Protein AF-G3GZT9-F1 (afdb_monomer)

Secondary structure (DSSP, 8-state):
-----THHHHHHHHHS---EEEEEEEEE-SS-EEEEEEEEESS-BTTB---EEEEEEEPSSS-GGGGTT-GGGHHHHHHHHHHHHHHHS-GGGGGG-EEEEEE-HHHHHHHHH-HHHHHHHHHHHHHHHTTSSSEEEEEEE--HHHHHHHHHHHHHHHTTSS-THHHHHTTT----PPPPPPPEEEE-SSEEEEEE--SSS--SSGGGEEEEEETTEEEEEEEEEEET-SHHHHHHHHHHHHHHH-SS----TTS-SPPPPPPP-----

pLDDT: mean 84.23, std 19.85, range [29.5, 98.88]

InterPro domains:
  IPR000407 Nucleoside phosphatase GDA1/CD39 [PF01150] (20-248)
  IPR000407 Nucleoside phosphatase GDA1/CD39 [PS01238] (142-157)
  IPR000407 Nucleoside phosphatase GDA1/CD39 [PTHR11782] (15-248)

Structure (mmCIF, N/CA/C/O backbone):
data_AF-G3GZT9-F1
#
_entry.id   AF-G3GZT9-F1
#
loop_
_atom_site.group_PDB
_atom_site.id
_atom_site.type_symbol
_atom_site.label_atom_id
_atom_site.label_alt_id
_atom_site.label_comp_id
_atom_site.label_asym_id
_atom_site.label_entity_id
_atom_site.label_seq_id
_atom_site.pdbx_PDB_ins_code
_atom_site.Cartn_x
_atom_site.Cartn_y
_atom_site.Cartn_z
_atom_site.occupancy
_atom_site.B_iso_or_equiv
_atom_site.auth_seq_id
_atom_site.auth_comp_id
_atom_site.auth_asym_id
_atom_site.auth_atom_id
_atom_site.pdbx_PDB_model_num
ATOM 1 N N . MET A 1 1 ? 29.822 -6.300 -52.253 1.00 33.28 1 MET A N 1
ATOM 2 C CA . MET A 1 1 ? 28.876 -5.239 -51.846 1.00 33.28 1 MET A CA 1
ATOM 3 C C . MET A 1 1 ? 27.570 -5.922 -51.478 1.00 33.28 1 MET A C 1
ATOM 5 O O . MET A 1 1 ? 26.743 -6.157 -52.348 1.00 33.28 1 MET A O 1
ATOM 9 N N . ASN A 1 2 ? 27.456 -6.362 -50.223 1.00 32.66 2 ASN A N 1
ATOM 10 C CA . ASN A 1 2 ? 26.274 -7.062 -49.728 1.00 32.66 2 ASN A CA 1
ATOM 11 C C . ASN A 1 2 ? 25.240 -6.028 -49.297 1.00 32.66 2 ASN A C 1
ATOM 13 O O . ASN A 1 2 ? 25.385 -5.393 -48.258 1.00 32.66 2 ASN A O 1
ATOM 17 N N . TRP A 1 3 ? 24.204 -5.884 -50.114 1.00 34.34 3 TRP A N 1
ATOM 18 C CA . TRP A 1 3 ? 22.926 -5.336 -49.693 1.00 34.34 3 TRP A CA 1
ATOM 19 C C . TRP A 1 3 ? 22.227 -6.387 -48.825 1.00 34.34 3 TRP A C 1
ATOM 21 O O . TRP A 1 3 ? 21.535 -7.262 -49.337 1.00 34.34 3 TRP A O 1
ATOM 31 N N . LEU A 1 4 ? 22.447 -6.332 -47.512 1.00 37.47 4 LEU A N 1
ATOM 32 C CA . LEU A 1 4 ? 21.568 -6.965 -46.530 1.00 37.47 4 LEU A CA 1
ATOM 33 C C . LEU A 1 4 ? 21.021 -5.852 -45.643 1.00 37.47 4 LEU A C 1
ATOM 35 O O . LEU A 1 4 ? 21.723 -5.261 -44.831 1.00 37.47 4 LEU A O 1
ATOM 39 N N . SER A 1 5 ? 19.768 -5.530 -45.928 1.00 41.72 5 SER A N 1
ATOM 40 C CA . SER A 1 5 ? 18.963 -4.453 -45.379 1.00 41.72 5 SER A CA 1
ATOM 41 C C . SER A 1 5 ? 18.776 -4.555 -43.864 1.00 41.72 5 SER A C 1
ATOM 43 O O . SER A 1 5 ? 18.392 -5.609 -43.351 1.00 41.72 5 SER A O 1
ATOM 45 N N . GLU A 1 6 ? 18.896 -3.409 -43.192 1.00 45.31 6 GLU A N 1
ATOM 46 C CA . GLU A 1 6 ? 18.496 -3.125 -41.801 1.00 45.31 6 GLU A CA 1
ATOM 47 C C . GLU A 1 6 ? 17.066 -3.599 -41.455 1.00 45.31 6 GLU A C 1
ATOM 49 O O . GLU A 1 6 ? 16.722 -3.794 -40.291 1.00 45.31 6 GLU A O 1
ATOM 54 N N . SER A 1 7 ? 16.245 -3.878 -42.469 1.00 44.22 7 SER A N 1
ATOM 55 C CA . SER A 1 7 ? 14.893 -4.426 -42.361 1.00 44.22 7 SER A CA 1
ATOM 56 C C . SER A 1 7 ? 14.811 -5.756 -41.604 1.00 44.22 7 SER A C 1
ATOM 58 O O . SER A 1 7 ? 13.805 -5.992 -40.941 1.00 44.22 7 SER A O 1
ATOM 60 N N . TRP A 1 8 ? 15.833 -6.621 -41.646 1.00 37.31 8 TRP A N 1
ATOM 61 C CA . TRP A 1 8 ? 15.791 -7.907 -40.927 1.00 37.31 8 TRP A CA 1
ATOM 62 C C . TRP A 1 8 ? 15.968 -7.754 -39.418 1.00 37.31 8 TRP A C 1
ATOM 64 O O . TRP A 1 8 ? 15.325 -8.479 -38.668 1.00 37.31 8 TRP A O 1
ATOM 74 N N . LEU A 1 9 ? 16.781 -6.794 -38.966 1.00 40.53 9 LEU A N 1
ATOM 75 C CA . LEU A 1 9 ? 16.942 -6.512 -37.539 1.00 40.53 9 LEU A CA 1
ATOM 76 C C . LEU A 1 9 ? 15.649 -5.931 -36.972 1.00 40.53 9 LEU A C 1
ATOM 78 O O . LEU A 1 9 ? 15.132 -6.454 -35.993 1.00 40.53 9 LEU A O 1
ATOM 82 N N . VAL A 1 10 ? 15.066 -4.933 -37.643 1.00 46.62 10 VAL A N 1
ATOM 83 C CA . VAL A 1 10 ? 13.766 -4.362 -37.254 1.00 46.62 10 VAL A CA 1
ATOM 84 C C . VAL A 1 10 ? 12.679 -5.442 -37.247 1.00 46.62 10 VAL A C 1
ATOM 86 O O . VAL A 1 10 ? 11.931 -5.552 -36.284 1.00 46.62 10 VAL A O 1
ATOM 89 N N . SER A 1 11 ? 12.638 -6.312 -38.260 1.00 40.00 11 SER A N 1
ATOM 90 C CA . SER A 1 11 ? 11.690 -7.434 -38.298 1.00 40.00 11 SER A CA 1
ATOM 91 C C . SER A 1 11 ? 11.918 -8.434 -37.165 1.00 40.00 11 SER A C 1
ATOM 93 O O . SER A 1 11 ? 10.943 -8.916 -36.609 1.00 40.00 11 SER A O 1
ATOM 95 N N . TYR A 1 12 ? 13.166 -8.721 -36.780 1.00 39.91 12 TYR A N 1
ATOM 96 C CA . TYR A 1 12 ? 13.484 -9.605 -35.655 1.00 39.91 12 TYR A CA 1
ATOM 97 C C . TYR A 1 12 ? 13.014 -9.007 -34.319 1.00 39.91 12 TYR A C 1
ATOM 99 O O . TYR A 1 12 ? 12.359 -9.705 -33.552 1.00 39.91 12 TYR A O 1
ATOM 107 N N . TRP A 1 13 ? 13.226 -7.704 -34.097 1.00 39.56 13 TRP A N 1
ATOM 108 C CA . TRP A 1 13 ? 12.708 -6.971 -32.932 1.00 39.56 13 TRP A CA 1
ATOM 109 C C . TRP A 1 13 ? 11.169 -6.900 -32.895 1.00 39.56 13 TRP A C 1
ATOM 111 O O . TRP A 1 13 ? 10.581 -6.982 -31.821 1.00 39.56 13 TRP A O 1
ATOM 121 N N . TYR A 1 14 ? 10.498 -6.809 -34.051 1.00 39.00 14 TYR A N 1
ATOM 122 C CA . TYR A 1 14 ? 9.029 -6.850 -34.138 1.00 39.00 1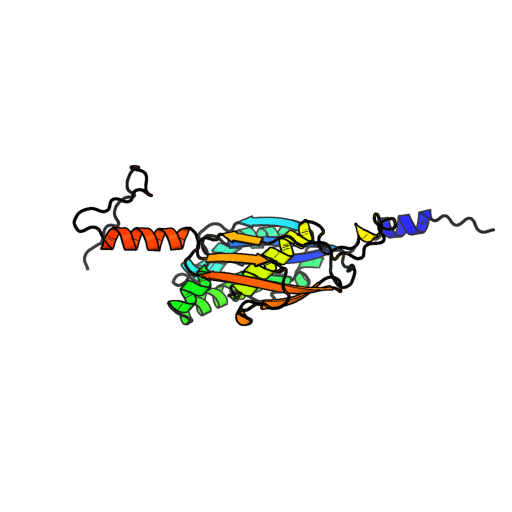4 TYR A CA 1
ATOM 123 C C . TYR A 1 14 ? 8.443 -8.273 -34.019 1.00 39.00 14 TYR A C 1
ATOM 125 O O . TYR A 1 14 ? 7.291 -8.416 -33.610 1.00 39.00 14 TYR A O 1
ATOM 133 N N . TRP A 1 15 ? 9.200 -9.327 -34.361 1.00 34.03 15 TRP A N 1
ATOM 134 C CA . TRP A 1 15 ? 8.743 -10.727 -34.288 1.00 34.03 15 TRP A CA 1
ATOM 135 C C . TRP A 1 15 ? 9.032 -11.398 -32.941 1.00 34.03 15 TRP A C 1
ATOM 137 O O . TRP A 1 15 ? 8.287 -12.287 -32.527 1.00 34.03 15 TRP A O 1
ATOM 147 N N . THR A 1 16 ? 10.060 -10.963 -32.211 1.00 43.84 16 THR A N 1
ATOM 148 C CA . THR A 1 16 ? 10.232 -11.312 -30.798 1.00 43.84 16 THR A CA 1
ATOM 149 C C . THR A 1 16 ? 9.456 -10.307 -29.957 1.00 43.84 16 THR A C 1
ATOM 151 O O . THR A 1 16 ? 10.042 -9.394 -29.384 1.00 43.84 16 THR A O 1
ATOM 154 N N . GLY A 1 17 ? 8.125 -10.432 -29.908 1.00 48.69 17 GLY A N 1
ATOM 155 C CA . GLY A 1 17 ? 7.312 -9.620 -28.999 1.00 48.69 17 GLY A CA 1
ATOM 156 C C . GLY A 1 17 ? 7.952 -9.641 -27.610 1.00 48.69 17 GLY A C 1
ATOM 157 O O . GLY A 1 17 ? 8.127 -10.723 -27.047 1.00 48.69 17 GLY A O 1
ATOM 158 N N . SER A 1 18 ? 8.391 -8.477 -27.114 1.00 60.12 18 SER A N 1
ATOM 159 C CA . SER A 1 18 ? 9.207 -8.385 -25.900 1.00 60.12 18 SER A CA 1
ATOM 160 C C . SER A 1 18 ? 8.561 -9.214 -24.793 1.00 60.12 18 SER A C 1
ATOM 162 O O . SER A 1 18 ? 7.386 -8.994 -24.463 1.00 60.12 18 SER A O 1
ATOM 164 N N . VAL A 1 19 ? 9.298 -10.179 -24.237 1.00 78.25 19 VAL A N 1
ATOM 165 C CA . VAL A 1 19 ? 8.792 -11.031 -23.159 1.00 78.25 19 VAL A CA 1
ATOM 166 C C . VAL A 1 19 ? 8.392 -10.113 -22.009 1.00 78.25 19 VAL A C 1
ATOM 168 O O . VAL A 1 19 ? 9.239 -9.493 -21.374 1.00 78.25 19 VAL A O 1
ATOM 171 N N . SER A 1 20 ? 7.088 -9.971 -21.786 1.00 87.06 20 SER A N 1
ATOM 172 C CA . SER A 1 20 ? 6.577 -9.103 -20.730 1.00 87.06 20 SER A CA 1
ATOM 173 C C . SER A 1 20 ? 6.650 -9.819 -19.389 1.00 87.06 20 SER A C 1
ATOM 175 O O . SER A 1 20 ? 6.419 -11.031 -19.308 1.00 87.06 20 SER A O 1
ATOM 177 N N . GLN A 1 21 ? 6.954 -9.048 -18.358 1.00 92.69 21 GLN A N 1
ATOM 178 C CA . GLN A 1 21 ? 6.864 -9.428 -16.960 1.00 92.69 21 GLN A CA 1
ATOM 179 C C . GLN A 1 21 ? 5.675 -8.724 -16.316 1.00 92.69 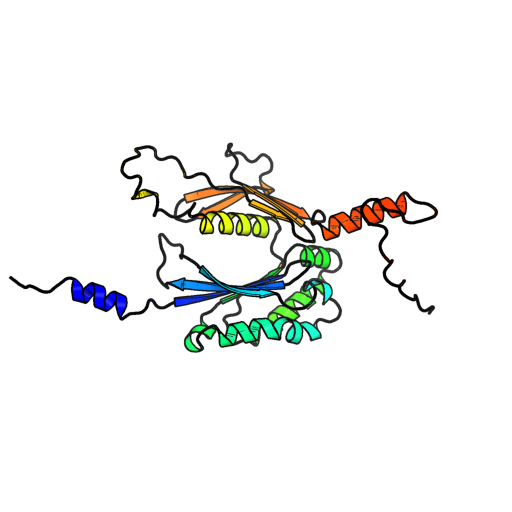21 GLN A C 1
ATOM 181 O O . GLN A 1 21 ? 5.197 -7.704 -16.820 1.00 92.69 21 GLN A O 1
ATOM 186 N N . TYR A 1 22 ? 5.185 -9.306 -15.227 1.00 96.00 22 TYR A N 1
ATOM 187 C CA . TYR A 1 22 ? 4.016 -8.829 -14.503 1.00 96.00 22 TYR A CA 1
ATOM 188 C C . TYR A 1 22 ? 4.313 -8.799 -13.014 1.00 96.00 22 TYR A C 1
ATOM 190 O O . TYR A 1 22 ? 5.154 -9.553 -12.541 1.00 96.00 22 TYR A O 1
ATOM 198 N N . GLY A 1 23 ? 3.585 -7.977 -12.269 1.00 97.31 23 GLY A N 1
ATOM 199 C CA . GLY A 1 23 ? 3.634 -7.953 -10.812 1.00 97.31 23 GLY A CA 1
ATOM 200 C C . GLY A 1 23 ? 2.295 -7.516 -10.245 1.00 97.31 23 GLY A C 1
ATOM 201 O O . GLY A 1 23 ? 1.572 -6.754 -10.884 1.00 97.31 23 GLY A O 1
ATOM 202 N N . ILE A 1 24 ? 1.958 -8.012 -9.061 1.00 98.56 24 ILE A N 1
ATOM 203 C CA . ILE A 1 24 ? 0.712 -7.689 -8.369 1.00 98.56 24 ILE A CA 1
ATOM 204 C C . ILE A 1 24 ? 1.051 -7.052 -7.025 1.00 98.56 24 ILE A C 1
ATOM 206 O O . ILE A 1 24 ? 1.816 -7.608 -6.235 1.00 98.56 24 ILE A O 1
ATOM 210 N N . VAL A 1 25 ? 0.446 -5.904 -6.742 1.00 98.44 25 VAL A N 1
ATOM 211 C CA . VAL A 1 25 ? 0.548 -5.245 -5.438 1.00 98.44 25 VAL A CA 1
ATOM 212 C C . VAL A 1 25 ? -0.851 -5.024 -4.898 1.00 98.44 25 VAL A C 1
ATOM 214 O O . VAL A 1 25 ? -1.692 -4.432 -5.566 1.00 98.44 25 VAL A O 1
ATOM 217 N N . LEU A 1 26 ? -1.102 -5.505 -3.686 1.00 98.69 26 LEU A N 1
ATOM 218 C CA . LEU A 1 26 ? -2.291 -5.163 -2.926 1.00 98.69 26 LEU A CA 1
ATOM 219 C C . LEU A 1 26 ? -1.933 -4.064 -1.925 1.00 98.69 26 LEU A C 1
ATOM 221 O O . LEU A 1 26 ? -1.162 -4.300 -0.992 1.00 98.69 26 LEU A O 1
ATOM 225 N N . ASP A 1 27 ? -2.506 -2.882 -2.114 1.00 98.19 27 ASP A N 1
ATOM 226 C CA . ASP A 1 27 ? -2.486 -1.799 -1.138 1.00 98.19 27 ASP A CA 1
ATOM 227 C C . ASP A 1 27 ? -3.657 -1.987 -0.173 1.00 98.19 27 ASP A C 1
ATOM 229 O O . ASP A 1 27 ? -4.820 -1.774 -0.519 1.00 98.19 27 ASP A O 1
ATOM 233 N N . ALA A 1 28 ? -3.350 -2.451 1.036 1.00 98.50 28 ALA A N 1
ATOM 234 C CA . ALA A 1 28 ? -4.325 -2.686 2.087 1.00 98.50 28 ALA A CA 1
ATOM 235 C C . ALA A 1 28 ? -4.434 -1.460 3.008 1.00 98.50 28 ALA A C 1
ATOM 237 O O . ALA A 1 28 ? -3.932 -1.438 4.142 1.00 98.50 28 ALA A O 1
ATOM 238 N N . GLY A 1 29 ? -5.132 -0.448 2.494 1.00 97.19 29 GLY A N 1
ATOM 239 C CA . GLY A 1 29 ? -5.472 0.788 3.183 1.00 97.19 29 GLY A CA 1
ATOM 240 C C . GLY A 1 29 ? -6.429 0.611 4.368 1.00 97.19 29 GLY A C 1
ATOM 241 O O . GLY A 1 29 ? -7.025 -0.443 4.607 1.00 97.19 29 GLY A O 1
ATOM 242 N N . SER A 1 30 ? -6.620 1.686 5.140 1.00 97.06 30 SER A N 1
ATOM 243 C CA . SER A 1 30 ? -7.555 1.679 6.279 1.00 97.06 30 SER A CA 1
ATOM 244 C C . SER A 1 30 ? -9.017 1.525 5.867 1.00 97.06 30 SER A C 1
ATOM 246 O O . SER A 1 30 ? -9.816 0.969 6.622 1.00 97.06 30 SER A O 1
ATOM 248 N N . SER A 1 31 ? -9.369 2.054 4.696 1.00 95.75 31 SER A N 1
ATOM 249 C CA . SER A 1 31 ? -10.760 2.201 4.261 1.00 95.75 31 SER A CA 1
ATOM 250 C C . SER A 1 31 ? -11.132 1.172 3.190 1.00 95.75 31 SER A C 1
ATOM 252 O O . SER A 1 31 ? -12.259 0.689 3.194 1.00 95.75 31 SER A O 1
ATOM 254 N N . HIS A 1 32 ? -10.188 0.783 2.334 1.00 96.56 32 HIS A N 1
ATOM 255 C CA . HIS A 1 32 ? -10.356 -0.211 1.272 1.00 96.56 32 HIS A CA 1
ATOM 256 C C . HIS A 1 32 ? -9.028 -0.937 1.012 1.00 96.56 32 HIS A C 1
ATOM 258 O O . HIS A 1 32 ? -7.981 -0.478 1.465 1.00 96.56 32 HIS A O 1
ATOM 264 N N . THR A 1 33 ? -9.084 -2.051 0.278 1.00 98.50 33 THR A N 1
ATOM 265 C CA . THR A 1 33 ? -7.900 -2.681 -0.324 1.00 98.50 33 THR A CA 1
ATOM 266 C C . THR A 1 33 ? -7.990 -2.521 -1.837 1.00 98.50 33 THR A C 1
ATOM 268 O O . THR A 1 33 ? -9.020 -2.881 -2.405 1.00 98.50 33 THR A O 1
ATOM 271 N N . ASN A 1 34 ? -6.935 -2.034 -2.486 1.00 98.12 34 ASN A N 1
ATOM 272 C CA . ASN A 1 34 ? -6.833 -1.992 -3.946 1.00 98.12 34 ASN A CA 1
ATOM 273 C C . ASN A 1 34 ? -5.783 -2.990 -4.418 1.00 98.12 34 ASN A C 1
ATOM 275 O O . ASN A 1 34 ? -4.718 -3.112 -3.821 1.00 98.12 34 ASN A O 1
ATOM 279 N N . LEU A 1 35 ? -6.086 -3.711 -5.489 1.00 98.69 35 LEU A N 1
ATOM 280 C CA . LEU A 1 35 ? -5.147 -4.567 -6.194 1.00 98.69 35 LEU A CA 1
ATOM 281 C C . LEU A 1 35 ? -4.718 -3.866 -7.479 1.00 98.69 35 LEU A C 1
ATOM 283 O O . LEU A 1 35 ? -5.565 -3.514 -8.295 1.00 98.69 35 LEU A O 1
ATOM 287 N N . TYR A 1 36 ? -3.413 -3.752 -7.683 1.00 98.25 36 TYR A N 1
ATOM 288 C CA . TYR A 1 36 ? -2.798 -3.226 -8.894 1.00 98.25 36 TYR A CA 1
ATOM 289 C C . TYR A 1 36 ? -2.056 -4.338 -9.622 1.00 98.25 36 TYR A C 1
ATOM 291 O O . TYR A 1 36 ? -1.301 -5.096 -9.008 1.00 98.25 36 TYR A O 1
ATOM 299 N N . ILE A 1 37 ? -2.257 -4.424 -10.935 1.00 97.94 37 ILE A N 1
ATOM 300 C CA . ILE A 1 37 ? -1.469 -5.283 -11.818 1.00 97.94 37 ILE A CA 1
ATOM 301 C C . ILE A 1 37 ? -0.560 -4.385 -12.637 1.00 97.94 37 ILE A C 1
ATOM 303 O O . ILE A 1 37 ? -1.027 -3.498 -13.347 1.00 97.94 37 ILE A O 1
ATOM 307 N N . TYR A 1 38 ? 0.735 -4.650 -12.569 1.00 95.31 38 TYR A N 1
ATOM 308 C CA . TYR A 1 38 ? 1.757 -3.957 -13.332 1.00 95.31 38 TYR A CA 1
ATOM 309 C C . TYR A 1 38 ? 2.329 -4.858 -14.422 1.00 95.31 38 TYR A C 1
ATOM 311 O O . TYR A 1 38 ? 2.356 -6.081 -14.277 1.00 95.31 38 TYR A O 1
ATOM 319 N N . LYS A 1 39 ? 2.804 -4.244 -15.507 1.00 93.19 39 LYS A N 1
ATOM 320 C CA . LYS A 1 39 ? 3.458 -4.904 -16.638 1.00 93.19 39 LYS A CA 1
ATOM 321 C C . LY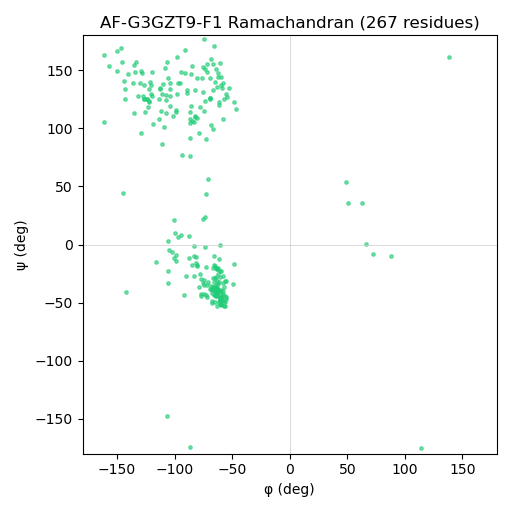S A 1 39 ? 4.694 -4.115 -17.062 1.00 93.19 39 LYS A C 1
ATOM 323 O O . LYS A 1 39 ? 4.638 -2.891 -17.137 1.00 93.19 39 LYS A O 1
ATOM 328 N N . TRP A 1 40 ? 5.783 -4.805 -17.382 1.00 88.62 40 TRP A N 1
ATOM 329 C CA . TRP A 1 40 ? 6.998 -4.194 -17.934 1.00 88.62 40 TRP A CA 1
ATOM 330 C C . TRP A 1 40 ? 7.695 -5.125 -18.938 1.00 88.62 40 TRP A C 1
ATOM 332 O O . TRP A 1 40 ? 7.473 -6.341 -18.901 1.00 88.62 40 TRP A O 1
ATOM 342 N N . PRO A 1 41 ? 8.518 -4.599 -19.862 1.00 85.94 41 PRO A N 1
ATOM 343 C CA . PRO A 1 41 ? 9.434 -5.415 -20.662 1.00 85.94 41 PRO A CA 1
ATOM 344 C C . PRO A 1 41 ? 10.457 -6.129 -19.763 1.00 85.94 41 PRO A C 1
ATOM 346 O O . PRO A 1 41 ? 10.849 -5.590 -18.737 1.00 85.94 41 PRO A O 1
ATOM 349 N N . ALA A 1 42 ? 10.924 -7.330 -20.121 1.00 77.00 42 ALA A N 1
ATOM 350 C CA . ALA A 1 42 ? 11.951 -8.026 -19.329 1.00 77.00 42 ALA A CA 1
ATOM 351 C C . ALA A 1 42 ? 13.307 -7.287 -19.272 1.00 77.00 42 ALA A C 1
ATOM 353 O O . ALA A 1 42 ? 14.107 -7.542 -18.370 1.00 77.00 42 ALA A O 1
ATOM 354 N N . GLU A 1 43 ? 13.567 -6.393 -20.224 1.00 73.06 43 GLU A N 1
ATOM 355 C CA . GLU A 1 43 ? 14.761 -5.550 -20.260 1.00 73.06 43 GLU A CA 1
ATOM 356 C C . GLU A 1 43 ? 14.657 -4.403 -19.243 1.00 73.06 43 GLU A C 1
ATOM 358 O O . GLU A 1 43 ? 13.583 -3.852 -19.002 1.00 73.06 43 GLU A O 1
ATOM 363 N N . LYS A 1 44 ? 15.788 -4.055 -18.622 1.00 67.62 44 LYS A N 1
ATOM 364 C CA . LYS A 1 44 ? 15.896 -2.942 -17.670 1.00 67.62 44 LYS A CA 1
ATOM 365 C C . LYS A 1 44 ? 16.612 -1.766 -18.329 1.00 67.62 44 LYS A C 1
ATOM 367 O O . LYS A 1 44 ? 17.597 -1.974 -19.031 1.00 67.62 44 LYS A O 1
ATOM 372 N N . GLU A 1 45 ? 16.189 -0.548 -18.017 1.00 64.12 45 GLU A N 1
ATOM 373 C CA . GLU A 1 45 ? 16.883 0.689 -18.375 1.00 64.12 45 GLU A CA 1
ATOM 374 C C . GLU A 1 45 ? 17.703 1.186 -17.175 1.00 64.12 45 GLU A C 1
ATOM 376 O O . GLU A 1 45 ? 17.148 1.530 -16.133 1.00 64.12 45 GLU A O 1
ATOM 381 N N . ASN A 1 46 ? 19.037 1.228 -17.284 1.00 63.12 46 ASN A N 1
ATOM 382 C CA . ASN A 1 46 ? 19.927 1.686 -16.199 1.00 63.12 46 ASN A CA 1
ATOM 383 C C . ASN A 1 46 ? 19.603 1.028 -14.837 1.00 63.12 46 ASN A C 1
ATOM 385 O O . ASN A 1 46 ? 19.327 1.701 -13.841 1.00 63.12 46 ASN A O 1
ATOM 389 N N . ASP A 1 47 ? 19.577 -0.308 -14.828 1.00 62.03 47 ASP A N 1
ATOM 390 C CA . ASP A 1 47 ? 19.246 -1.169 -13.682 1.00 62.03 47 ASP A CA 1
ATOM 391 C C . ASP A 1 47 ? 17.795 -1.090 -13.163 1.00 62.03 47 ASP A C 1
ATOM 393 O O . ASP A 1 47 ? 17.431 -1.852 -12.260 1.00 62.03 47 ASP A O 1
ATOM 397 N N . THR A 1 48 ? 16.929 -0.267 -13.771 1.00 65.94 48 THR A N 1
ATOM 398 C CA . THR A 1 48 ? 15.530 -0.071 -13.352 1.00 65.94 48 THR A CA 1
ATOM 399 C C . THR A 1 48 ? 14.555 -0.302 -14.519 1.00 65.94 48 THR A C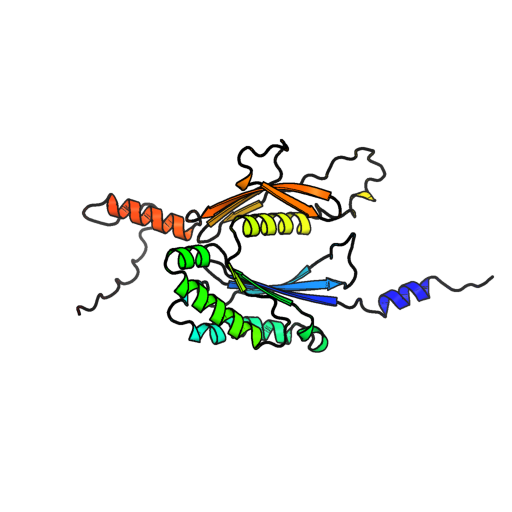 1
ATOM 401 O O . THR A 1 48 ? 14.818 0.071 -15.652 1.00 65.94 48 THR A O 1
ATOM 404 N N . GLY A 1 49 ? 13.435 -0.991 -14.290 1.00 67.56 49 GLY A N 1
ATOM 405 C CA . GLY A 1 49 ? 12.463 -1.290 -15.354 1.00 67.56 49 GLY A CA 1
ATOM 406 C C . GLY A 1 49 ? 11.445 -0.166 -15.566 1.00 67.56 49 GLY A C 1
ATOM 407 O O . GLY A 1 49 ? 11.021 0.461 -14.595 1.00 67.56 49 GLY A O 1
ATOM 408 N N . VAL A 1 50 ? 10.997 0.032 -16.811 1.00 76.31 50 VAL A N 1
ATOM 409 C CA . VAL A 1 50 ? 9.839 0.882 -17.134 1.00 76.31 50 VAL A CA 1
ATOM 410 C C . VAL A 1 50 ? 8.556 0.068 -16.941 1.00 76.31 50 VAL A C 1
ATOM 412 O O . VAL A 1 50 ? 8.229 -0.832 -17.714 1.00 76.31 50 VAL A O 1
ATOM 415 N N . VAL A 1 51 ? 7.849 0.364 -15.857 1.00 84.38 51 VAL A N 1
ATOM 416 C CA . VAL A 1 51 ? 6.605 -0.258 -15.408 1.00 84.38 51 VAL A CA 1
ATOM 417 C C . VAL A 1 51 ? 5.372 0.541 -15.840 1.00 84.38 51 VAL A C 1
ATOM 419 O O . VAL A 1 51 ? 5.340 1.767 -15.732 1.00 84.38 51 VAL A O 1
ATOM 422 N N . TYR A 1 52 ? 4.329 -0.170 -16.268 1.00 86.69 52 TYR A N 1
ATOM 423 C CA . TYR A 1 52 ? 3.008 0.372 -16.589 1.00 86.69 52 TYR A CA 1
ATOM 424 C C . TYR A 1 52 ? 1.939 -0.300 -15.729 1.00 86.69 52 TYR A C 1
ATOM 426 O O . TYR A 1 52 ? 1.980 -1.517 -15.530 1.00 86.69 52 TYR A O 1
ATOM 434 N N . GLN A 1 53 ? 0.960 0.469 -15.249 1.00 91.31 53 GLN A N 1
ATOM 435 C CA . GLN A 1 53 ? -0.243 -0.095 -14.635 1.00 91.31 53 GLN A CA 1
ATOM 436 C C . GLN A 1 53 ? -1.133 -0.677 -15.733 1.00 91.31 53 GLN A C 1
ATOM 438 O O . GLN A 1 53 ? -1.494 0.014 -16.683 1.00 91.31 53 GLN A O 1
ATOM 443 N N . LEU A 1 54 ? -1.454 -1.960 -15.609 1.00 93.38 54 LEU A N 1
ATOM 444 C CA . LEU A 1 54 ? -2.297 -2.691 -16.544 1.00 93.38 54 LEU A CA 1
ATOM 445 C C . LEU A 1 54 ? -3.767 -2.657 -16.122 1.00 93.38 54 LEU A C 1
ATOM 447 O O . LEU A 1 54 ? -4.628 -2.475 -16.971 1.00 93.38 54 LEU A O 1
ATOM 451 N N . GLU A 1 55 ? -4.041 -2.856 -14.832 1.00 96.56 55 GLU A N 1
ATOM 452 C CA . GLU A 1 55 ? -5.401 -2.961 -14.294 1.00 96.56 55 GLU A CA 1
ATOM 453 C C . GLU A 1 55 ? -5.413 -2.615 -12.800 1.00 96.56 55 GLU A C 1
ATOM 455 O O . GLU A 1 55 ? -4.410 -2.810 -12.103 1.00 96.56 55 GLU A O 1
ATOM 460 N N . GLU A 1 56 ? -6.559 -2.142 -12.313 1.00 97.69 56 GLU A N 1
ATOM 461 C CA . GLU A 1 56 ? -6.831 -1.882 -10.899 1.00 97.69 56 GLU A CA 1
ATOM 462 C C . GLU A 1 56 ? -8.154 -2.537 -10.485 1.00 97.69 56 GLU A C 1
ATOM 464 O O . GLU A 1 56 ? -9.144 -2.492 -11.209 1.00 97.69 56 GLU A O 1
ATOM 469 N N . CYS A 1 57 ? -8.187 -3.131 -9.294 1.00 98.50 57 CYS A N 1
ATOM 470 C CA . CYS A 1 57 ? -9.396 -3.699 -8.715 1.00 98.50 57 CYS A CA 1
ATOM 471 C C . CYS A 1 57 ? -9.527 -3.299 -7.250 1.00 98.50 57 CYS A C 1
ATOM 473 O O . CYS A 1 57 ? -8.751 -3.740 -6.401 1.00 98.50 57 CYS A O 1
ATOM 475 N N . GLN A 1 58 ? -10.543 -2.494 -6.941 1.00 98.44 58 GLN A N 1
ATOM 476 C CA . GLN A 1 58 ? -10.910 -2.195 -5.563 1.00 98.44 58 GLN A CA 1
ATOM 477 C C . GLN A 1 58 ? -11.695 -3.371 -4.972 1.00 98.44 58 GLN A C 1
ATOM 479 O O . GLN A 1 58 ? -12.789 -3.714 -5.429 1.00 98.44 58 GLN A O 1
ATOM 484 N N . VAL A 1 59 ? -11.152 -3.975 -3.918 1.00 98.38 59 VAL A N 1
ATOM 485 C CA . VAL A 1 59 ? -11.799 -5.075 -3.204 1.00 98.38 59 VAL A CA 1
ATOM 486 C C . VAL A 1 59 ? -13.058 -4.563 -2.501 1.00 98.38 59 VAL A C 1
ATOM 488 O O . VAL A 1 59 ? -13.042 -3.539 -1.814 1.00 98.38 59 VAL A O 1
ATOM 491 N N . LYS A 1 60 ? -14.169 -5.294 -2.638 1.00 97.94 60 LYS A N 1
ATOM 492 C CA . LYS A 1 60 ? -15.437 -4.941 -1.989 1.00 97.94 60 LYS A CA 1
ATOM 493 C C . LYS A 1 60 ? -15.350 -5.124 -0.477 1.00 97.94 60 LYS A C 1
ATOM 495 O O . LYS A 1 60 ? -15.078 -6.216 0.017 1.00 97.94 60 LYS A O 1
ATOM 500 N N . GLY A 1 61 ? -15.690 -4.067 0.251 1.00 97.38 61 GLY A N 1
ATOM 501 C CA . GLY A 1 61 ? -15.717 -4.058 1.711 1.00 97.38 61 GLY A CA 1
ATOM 502 C C . GLY A 1 61 ? -14.672 -3.118 2.313 1.00 97.38 61 GLY A C 1
ATOM 503 O O . GLY A 1 61 ? -14.020 -2.366 1.589 1.00 97.38 61 GLY A O 1
ATOM 504 N N . PRO A 1 62 ? -14.543 -3.114 3.649 1.00 97.94 62 PRO A N 1
ATOM 505 C CA . PRO A 1 62 ? -13.604 -2.243 4.344 1.00 97.94 62 PRO A CA 1
ATOM 506 C C . PRO A 1 62 ? -12.155 -2.731 4.195 1.00 97.94 62 PRO A C 1
ATOM 508 O O . PRO A 1 62 ? -11.899 -3.808 3.655 1.00 97.94 62 PRO A O 1
ATOM 511 N N . GLY A 1 63 ? -11.202 -1.970 4.739 1.00 98.19 63 GLY A N 1
ATOM 512 C CA . GLY A 1 63 ? -9.814 -2.411 4.884 1.00 98.19 63 GLY A CA 1
ATOM 513 C C . GLY A 1 63 ? -9.667 -3.665 5.760 1.00 98.19 63 GLY A C 1
ATOM 514 O O . GLY A 1 63 ? -10.498 -3.949 6.633 1.00 98.19 63 GLY A O 1
ATOM 515 N N . ILE A 1 64 ? -8.573 -4.405 5.560 1.00 98.69 64 ILE A N 1
ATOM 516 C CA . ILE A 1 64 ? -8.349 -5.720 6.189 1.00 98.69 64 ILE A CA 1
ATOM 517 C C . ILE A 1 64 ? -8.326 -5.691 7.725 1.00 98.69 64 ILE A C 1
ATOM 519 O O . ILE A 1 64 ? -8.644 -6.697 8.357 1.00 98.69 64 ILE A O 1
ATOM 523 N N . SER A 1 65 ? -8.035 -4.547 8.356 1.00 98.31 65 SER A N 1
ATOM 524 C CA . SER A 1 65 ? -8.052 -4.435 9.822 1.00 98.31 65 SER A CA 1
ATOM 525 C C . SER A 1 65 ? -9.441 -4.683 10.423 1.00 98.31 65 SER A C 1
ATOM 527 O O . SER A 1 65 ? -9.555 -5.161 11.551 1.00 98.31 65 SER A O 1
ATOM 529 N N . LYS A 1 66 ? -10.519 -4.462 9.656 1.00 98.31 66 LYS A N 1
ATOM 530 C CA . LYS A 1 66 ? -11.901 -4.761 10.078 1.00 98.31 66 LYS A CA 1
ATOM 531 C C . LYS A 1 66 ? -12.234 -6.257 10.096 1.00 98.31 66 LYS A C 1
ATOM 533 O O . LYS A 1 66 ? -13.330 -6.632 10.510 1.00 98.31 66 LYS A O 1
ATOM 538 N N . TYR A 1 67 ? -11.297 -7.114 9.694 1.00 98.44 67 TYR A N 1
ATOM 539 C CA . TYR A 1 67 ? -11.441 -8.569 9.706 1.00 98.44 67 TYR A CA 1
ATOM 540 C C . TYR A 1 67 ? -10.771 -9.238 10.915 1.00 98.44 67 TYR A C 1
ATOM 542 O O . TYR A 1 67 ? -10.727 -10.465 10.981 1.00 98.44 67 TYR A O 1
ATOM 550 N N . ALA A 1 68 ? -10.311 -8.466 11.908 1.00 97.94 68 ALA A N 1
ATOM 551 C CA . ALA A 1 68 ? -9.646 -8.966 13.118 1.00 97.94 68 ALA A CA 1
ATOM 552 C C . ALA A 1 68 ? -10.390 -10.111 13.839 1.00 97.94 68 ALA A C 1
ATOM 554 O O . ALA A 1 68 ? -9.750 -11.010 14.383 1.00 97.94 68 ALA A O 1
ATOM 555 N N . GLN A 1 69 ? -11.728 -10.103 13.818 1.00 96.94 69 GLN A N 1
ATOM 556 C CA . GLN A 1 69 ? -12.577 -11.123 14.457 1.00 96.94 69 GLN A CA 1
ATOM 557 C C . GLN A 1 69 ? -13.235 -12.100 13.468 1.00 96.94 69 GLN A C 1
ATOM 559 O O . GLN A 1 69 ? -14.026 -12.946 13.869 1.00 96.94 69 GLN A O 1
ATOM 564 N N . LYS A 1 70 ? -12.930 -11.983 12.173 1.00 97.38 70 LYS A N 1
ATOM 565 C CA . LYS A 1 70 ? -13.582 -12.729 11.085 1.00 97.38 70 LYS A CA 1
ATOM 566 C C . LYS A 1 70 ? -12.597 -13.068 9.966 1.00 97.38 70 LYS A C 1
ATOM 568 O O . LYS A 1 70 ? -12.861 -12.901 8.777 1.00 97.38 70 LYS A O 1
ATOM 573 N N . THR A 1 71 ? -11.410 -13.524 10.358 1.00 97.94 71 THR A N 1
ATOM 574 C CA . THR A 1 71 ? -10.296 -13.818 9.441 1.00 97.94 71 THR A CA 1
ATOM 575 C C . THR A 1 71 ? -10.608 -14.940 8.449 1.00 97.94 71 THR A C 1
ATOM 577 O O . THR A 1 71 ? -10.000 -15.003 7.384 1.00 97.94 71 THR A O 1
ATOM 580 N N . ASN A 1 72 ? -11.591 -15.790 8.749 1.00 97.81 72 ASN A N 1
ATOM 581 C CA . ASN A 1 72 ? -12.136 -16.795 7.838 1.00 97.81 72 ASN A CA 1
ATOM 582 C C . ASN A 1 72 ? -12.821 -16.191 6.595 1.00 97.81 72 ASN A C 1
ATOM 584 O O . ASN A 1 72 ? -12.953 -16.884 5.593 1.00 97.81 72 ASN A O 1
ATOM 588 N N . GLU A 1 73 ? -13.231 -14.918 6.625 1.00 98.38 73 GLU A N 1
ATOM 589 C CA . GLU A 1 73 ? -13.835 -14.234 5.471 1.00 98.38 73 GLU A CA 1
ATOM 590 C C . GLU A 1 73 ? -12.795 -13.677 4.480 1.00 98.38 73 GLU A C 1
ATOM 592 O O . GLU A 1 73 ? -13.171 -13.275 3.380 1.00 98.38 73 GLU A O 1
ATOM 597 N N . ILE A 1 74 ? -11.498 -13.662 4.826 1.00 98.62 74 ILE A N 1
ATOM 598 C CA . ILE A 1 74 ? -10.436 -13.066 3.989 1.00 98.62 74 ILE A CA 1
ATOM 599 C C . ILE A 1 74 ? -10.292 -13.771 2.632 1.00 98.62 74 ILE A C 1
ATOM 601 O O . ILE A 1 74 ? -10.005 -13.121 1.627 1.00 98.62 74 ILE A O 1
ATOM 605 N N . ASP A 1 75 ? -10.523 -15.085 2.581 1.00 98.19 75 ASP A N 1
ATOM 606 C CA . ASP A 1 75 ? -10.508 -15.846 1.327 1.00 98.19 75 ASP A CA 1
ATOM 607 C C . ASP A 1 75 ? -11.553 -15.308 0.341 1.00 98.19 75 ASP A C 1
ATOM 609 O O . ASP A 1 75 ? -11.228 -14.981 -0.798 1.00 98.19 75 ASP A O 1
ATOM 613 N N . THR A 1 76 ? -12.797 -15.166 0.804 1.00 98.44 76 THR A N 1
ATOM 614 C CA . THR A 1 76 ? -13.912 -14.639 0.008 1.00 98.44 76 THR A CA 1
ATOM 615 C C . THR A 1 76 ? -13.719 -13.161 -0.311 1.00 98.44 76 THR A C 1
ATOM 617 O O . THR A 1 76 ? -13.999 -12.739 -1.429 1.00 98.44 76 THR A O 1
ATOM 620 N N . TYR A 1 77 ? -13.210 -12.385 0.648 1.00 98.69 77 TYR A N 1
ATOM 621 C CA . TYR A 1 77 ? -12.925 -10.961 0.492 1.00 98.69 77 TYR A CA 1
ATOM 622 C C . TYR A 1 77 ? -11.974 -10.695 -0.683 1.00 98.69 77 TYR A C 1
ATOM 624 O O . TYR A 1 77 ? -12.294 -9.887 -1.544 1.00 98.69 77 TYR A O 1
ATOM 632 N N . LEU A 1 78 ? -10.849 -11.415 -0.778 1.00 98.75 78 LEU A N 1
ATOM 633 C CA . LEU A 1 78 ? -9.858 -11.211 -1.847 1.00 98.75 78 LEU A CA 1
ATOM 634 C C . LEU A 1 78 ? -10.217 -11.901 -3.176 1.00 98.75 78 LEU A C 1
ATOM 636 O O . LEU A 1 78 ? -9.554 -11.662 -4.188 1.00 98.75 78 LEU A O 1
ATOM 640 N N . ALA A 1 79 ? -11.234 -12.768 -3.188 1.00 98.56 79 ALA A N 1
ATOM 641 C CA . ALA A 1 79 ? -11.482 -13.691 -4.291 1.00 98.56 79 ALA A CA 1
ATOM 642 C C . ALA A 1 79 ? -11.727 -13.001 -5.635 1.00 98.56 79 ALA A C 1
ATOM 644 O O . ALA A 1 79 ? -11.129 -13.392 -6.633 1.00 98.56 79 ALA A O 1
ATOM 645 N N . GLU A 1 80 ? -12.582 -11.978 -5.672 1.00 98.62 80 GLU A N 1
ATOM 646 C CA . GLU A 1 80 ? -12.982 -11.319 -6.921 1.00 98.62 80 GLU A CA 1
ATOM 647 C C . GLU A 1 80 ? -11.778 -10.713 -7.659 1.00 98.62 80 GLU A C 1
ATOM 649 O O . GLU A 1 80 ? -11.533 -11.052 -8.819 1.00 98.62 80 GLU A O 1
ATOM 654 N N . CYS A 1 81 ? -10.971 -9.900 -6.969 1.00 98.75 81 CYS A N 1
ATOM 655 C CA . CYS A 1 81 ? -9.807 -9.257 -7.578 1.00 98.75 81 CYS A CA 1
ATOM 656 C C . CYS A 1 81 ? -8.698 -10.259 -7.926 1.00 98.75 81 CYS A C 1
ATOM 658 O O . CYS A 1 81 ? -8.102 -10.163 -8.993 1.00 98.75 81 CYS A O 1
ATOM 660 N N . MET A 1 82 ? -8.447 -11.276 -7.097 1.00 98.69 82 MET A N 1
ATOM 661 C CA . MET A 1 82 ? -7.423 -12.283 -7.415 1.00 98.69 82 MET A CA 1
ATOM 662 C C . MET A 1 82 ? -7.840 -13.215 -8.570 1.00 98.69 82 MET A C 1
ATOM 664 O O . MET A 1 82 ? -7.003 -13.645 -9.373 1.00 98.69 82 MET A O 1
ATOM 668 N N . GLN A 1 83 ? -9.138 -13.506 -8.707 1.00 98.50 83 GLN A N 1
ATOM 669 C CA . GLN A 1 83 ? -9.685 -14.218 -9.867 1.00 98.50 83 GLN A CA 1
ATOM 670 C C . GLN A 1 83 ? -9.611 -13.381 -11.146 1.00 98.50 83 GLN A C 1
ATOM 672 O O . GLN A 1 83 ? -9.377 -13.923 -12.226 1.00 98.50 83 GLN A O 1
ATOM 677 N N . MET A 1 84 ? -9.796 -12.064 -11.048 1.00 98.56 84 MET A N 1
ATOM 678 C CA . MET A 1 84 ? -9.550 -11.153 -12.164 1.00 98.56 84 MET A CA 1
ATOM 679 C C . MET A 1 84 ? -8.077 -11.219 -12.596 1.00 98.56 84 MET A C 1
ATOM 681 O O . MET A 1 84 ? -7.803 -11.444 -13.775 1.00 98.56 84 MET A O 1
ATOM 685 N N . SER A 1 85 ? -7.131 -11.146 -11.652 1.00 98.50 85 SER A N 1
ATOM 686 C CA . SER A 1 85 ? -5.693 -11.222 -11.946 1.00 98.50 85 SER A CA 1
ATOM 687 C C . SER A 1 85 ? -5.293 -12.514 -12.656 1.00 98.50 85 SER A C 1
ATOM 689 O O . SER A 1 85 ? -4.529 -12.485 -13.619 1.00 98.50 85 SER A O 1
ATOM 691 N N . THR A 1 86 ? -5.829 -13.659 -12.224 1.00 98.38 86 THR A N 1
ATOM 692 C CA . THR A 1 86 ? -5.541 -14.965 -12.853 1.00 98.38 86 THR A CA 1
ATOM 693 C C . THR A 1 86 ? -6.085 -15.086 -14.274 1.00 98.38 86 THR A C 1
ATOM 695 O O . THR A 1 86 ? -5.498 -15.810 -15.075 1.00 98.38 86 THR A O 1
ATOM 698 N N . LYS A 1 87 ? -7.174 -14.381 -14.604 1.00 98.12 87 LYS A N 1
ATOM 699 C CA . LYS A 1 87 ? -7.720 -14.320 -15.970 1.00 98.12 87 LYS A CA 1
ATOM 700 C C . LYS A 1 87 ? -6.939 -13.361 -16.866 1.00 98.12 87 LYS A C 1
ATOM 702 O O . LYS A 1 87 ? -6.794 -13.639 -18.052 1.00 98.12 87 LYS A O 1
ATOM 707 N N . LEU A 1 88 ? -6.475 -12.240 -16.312 1.00 97.56 88 LEU A N 1
ATOM 708 C CA . LEU A 1 88 ? -5.796 -11.192 -17.072 1.00 97.56 88 LEU A CA 1
ATOM 709 C C . LEU A 1 88 ? -4.345 -11.560 -17.412 1.00 97.56 88 LEU A C 1
ATOM 711 O O . LEU A 1 88 ? -3.886 -11.319 -18.528 1.00 97.56 88 LEU A O 1
ATOM 715 N N . ILE A 1 89 ? -3.613 -12.138 -16.457 1.00 97.56 89 ILE A N 1
ATOM 716 C CA . ILE A 1 89 ? -2.205 -12.504 -16.642 1.00 97.56 89 ILE A CA 1
ATOM 717 C C . ILE A 1 89 ? -2.126 -13.856 -17.371 1.00 97.56 89 ILE A C 1
ATOM 719 O O . ILE A 1 89 ? -2.817 -14.795 -16.969 1.00 97.56 89 ILE A O 1
ATOM 723 N N . PRO A 1 90 ? -1.284 -14.015 -18.414 1.00 96.88 90 PRO A N 1
ATOM 724 C CA . PRO A 1 90 ? -1.135 -15.291 -19.113 1.00 96.88 90 PRO A CA 1
ATOM 725 C C . PRO A 1 90 ? -0.710 -16.431 -18.175 1.00 96.88 90 PRO A C 1
ATOM 727 O O . PRO A 1 90 ? 0.189 -16.260 -17.356 1.00 96.88 90 PRO A O 1
ATOM 730 N N . ALA A 1 91 ? -1.288 -17.626 -18.337 1.00 97.50 91 ALA A N 1
ATOM 731 C CA . ALA A 1 91 ? -1.012 -18.773 -17.458 1.00 97.50 91 ALA A CA 1
ATOM 732 C C . ALA A 1 91 ? 0.475 -19.174 -17.400 1.00 97.50 91 ALA A C 1
ATOM 734 O O . ALA A 1 91 ? 0.972 -19.584 -16.353 1.00 97.50 91 ALA A O 1
ATOM 735 N N . SER A 1 92 ? 1.211 -19.006 -18.504 1.00 96.38 92 SER A N 1
ATOM 736 C CA . SER A 1 92 ? 2.662 -19.241 -18.560 1.00 96.38 92 SER A CA 1
ATOM 737 C C . SER A 1 92 ? 3.475 -18.276 -17.691 1.00 96.38 92 SER A C 1
ATOM 739 O O . SER A 1 92 ? 4.621 -18.575 -17.374 1.00 96.38 92 SER A O 1
ATOM 741 N N . LYS A 1 93 ? 2.884 -17.141 -17.302 1.00 96.88 93 LYS A N 1
ATOM 742 C CA . LYS A 1 93 ? 3.499 -16.066 -16.519 1.00 96.88 93 LYS A CA 1
ATOM 743 C C . LYS A 1 93 ? 3.129 -16.102 -15.040 1.00 96.88 93 LYS A C 1
ATOM 745 O O . LYS A 1 93 ? 3.757 -15.411 -14.248 1.00 96.88 93 LYS A O 1
ATOM 750 N N . HIS A 1 94 ? 2.144 -16.911 -14.640 1.00 98.00 94 HIS A N 1
ATOM 751 C CA . HIS A 1 94 ? 1.636 -16.918 -13.262 1.00 98.00 94 HIS A CA 1
ATOM 752 C C . HIS A 1 94 ? 2.746 -17.186 -12.238 1.00 98.00 94 HIS A C 1
ATOM 754 O O . HIS A 1 94 ? 2.969 -16.358 -11.364 1.00 98.00 94 HIS A O 1
ATOM 760 N N . ARG A 1 95 ? 3.515 -18.269 -12.405 1.00 97.62 95 ARG A N 1
ATOM 761 C CA . ARG A 1 95 ? 4.539 -18.691 -11.428 1.00 97.62 95 ARG A CA 1
ATOM 762 C C . ARG A 1 95 ? 5.717 -17.729 -11.261 1.00 97.62 95 ARG A C 1
ATOM 764 O O . ARG A 1 95 ? 6.451 -17.879 -10.296 1.00 97.62 95 ARG A O 1
ATOM 771 N N . GLU A 1 96 ? 5.929 -16.811 -12.200 1.00 96.19 96 GLU A N 1
ATOM 772 C CA . GLU A 1 96 ? 6.993 -15.797 -12.131 1.00 96.19 96 GLU A CA 1
ATOM 773 C C . GLU A 1 96 ? 6.466 -14.401 -11.787 1.00 96.19 96 GLU A C 1
ATOM 775 O O . GLU A 1 96 ? 7.252 -13.476 -11.618 1.00 96.19 96 GLU A O 1
ATOM 780 N N . THR A 1 97 ? 5.144 -14.236 -11.694 1.00 97.81 97 THR A N 1
ATOM 781 C CA . THR A 1 97 ? 4.517 -12.966 -11.328 1.00 97.81 97 THR A CA 1
ATOM 782 C C . THR A 1 97 ? 4.528 -12.840 -9.806 1.00 97.81 97 THR A C 1
ATOM 784 O O . THR A 1 97 ? 3.765 -13.563 -9.153 1.00 97.81 97 THR A O 1
ATOM 787 N N . PRO A 1 98 ? 5.331 -11.938 -9.216 1.00 98.31 98 PRO A N 1
ATOM 788 C CA . PRO A 1 98 ? 5.311 -11.727 -7.785 1.00 98.31 98 PRO A CA 1
ATOM 789 C C . PRO A 1 98 ? 4.006 -11.065 -7.341 1.00 98.31 98 PRO A C 1
ATOM 791 O O . PRO A 1 98 ? 3.479 -10.176 -8.014 1.00 98.31 98 PRO A O 1
ATOM 794 N N . VAL A 1 99 ? 3.511 -11.467 -6.173 1.00 98.62 99 VAL A N 1
ATOM 795 C CA . VAL A 1 99 ? 2.389 -10.823 -5.490 1.00 98.62 99 VAL A CA 1
ATOM 796 C C . VAL A 1 99 ? 2.786 -10.400 -4.078 1.00 98.62 99 VAL A C 1
ATOM 798 O O . VAL A 1 99 ? 3.244 -11.210 -3.268 1.00 98.62 99 VAL A O 1
ATOM 801 N N . TYR A 1 100 ? 2.582 -9.116 -3.791 1.00 98.31 100 TYR A N 1
ATOM 802 C CA . TYR A 1 100 ? 2.856 -8.480 -2.505 1.00 98.31 100 TYR A CA 1
ATOM 803 C C . TYR A 1 100 ? 1.573 -7.901 -1.918 1.00 98.31 100 TYR A C 1
ATOM 805 O O . TYR A 1 100 ? 0.725 -7.403 -2.656 1.00 98.31 100 TYR A O 1
ATOM 813 N N . LEU A 1 101 ? 1.463 -7.878 -0.590 1.00 98.62 101 LEU A N 1
ATOM 814 C CA . LEU A 1 101 ? 0.495 -7.027 0.101 1.00 98.62 101 LEU A CA 1
ATOM 815 C C . LEU A 1 101 ? 1.209 -6.093 1.080 1.00 98.62 101 LEU A C 1
ATOM 817 O O . LEU A 1 101 ? 1.913 -6.541 1.988 1.00 98.62 101 LEU A O 1
ATOM 821 N N . GLY A 1 102 ? 0.999 -4.793 0.899 1.00 98.56 102 GLY A N 1
ATOM 822 C CA . GLY A 1 102 ? 1.444 -3.748 1.812 1.00 98.56 102 GLY A CA 1
ATOM 823 C C . GLY A 1 102 ? 0.247 -3.180 2.558 1.00 98.56 102 GLY A C 1
ATOM 824 O O . GLY A 1 102 ? -0.615 -2.558 1.954 1.00 98.56 102 GLY A O 1
ATOM 825 N N . ALA A 1 103 ? 0.177 -3.396 3.868 1.00 98.62 103 ALA A N 1
ATOM 826 C CA . ALA A 1 103 ? -0.850 -2.795 4.707 1.00 98.62 103 ALA A CA 1
ATOM 827 C C . ALA A 1 103 ? -0.353 -1.504 5.362 1.00 98.62 103 ALA A C 1
ATOM 829 O O . ALA A 1 103 ? 0.777 -1.450 5.853 1.00 98.62 103 ALA A O 1
ATOM 830 N N . THR A 1 104 ? -1.207 -0.483 5.414 1.00 98.50 104 THR A N 1
ATOM 831 C CA . THR A 1 104 ? -0.820 0.862 5.865 1.00 98.50 104 THR A CA 1
ATOM 832 C C . THR A 1 104 ? -1.368 1.189 7.261 1.00 98.50 104 THR A C 1
ATOM 834 O O . THR A 1 104 ? -1.474 0.318 8.134 1.00 98.50 104 THR A O 1
ATOM 837 N N . ALA A 1 105 ? -1.690 2.458 7.527 1.00 98.31 105 ALA A N 1
ATOM 838 C CA . ALA A 1 105 ? -2.057 2.959 8.848 1.00 98.31 105 ALA A CA 1
ATOM 839 C C . ALA A 1 105 ? -3.227 2.222 9.514 1.00 98.31 105 ALA A C 1
ATOM 841 O O . ALA A 1 105 ? -3.220 2.071 10.733 1.00 98.31 105 ALA A O 1
ATOM 842 N N . GLY A 1 106 ? -4.189 1.692 8.752 1.00 98.44 106 GLY A N 1
ATOM 843 C CA . GLY A 1 106 ? -5.292 0.909 9.323 1.00 98.44 106 GLY A CA 1
ATOM 844 C C . GLY A 1 106 ? -4.824 -0.334 10.086 1.00 98.44 106 GLY A C 1
ATOM 845 O O . GLY A 1 106 ? -5.363 -0.644 11.147 1.00 98.44 106 GLY A O 1
ATOM 846 N N . MET A 1 107 ? -3.798 -1.022 9.580 1.00 98.75 107 MET A N 1
ATOM 847 C CA . MET A 1 107 ? -3.190 -2.163 10.267 1.00 98.75 107 MET A CA 1
ATOM 848 C C . MET A 1 107 ? -2.161 -1.740 11.318 1.00 98.75 107 MET A C 1
ATOM 850 O O . MET A 1 107 ? -1.991 -2.457 12.301 1.00 98.75 107 MET A O 1
ATOM 854 N N . ARG A 1 108 ? -1.511 -0.573 11.172 1.00 98.75 108 ARG A N 1
ATOM 855 C CA . ARG A 1 108 ? -0.675 -0.002 12.249 1.00 98.75 108 ARG A CA 1
ATOM 856 C C . ARG A 1 108 ? -1.508 0.251 13.505 1.00 98.75 108 ARG A C 1
ATOM 858 O O . ARG A 1 108 ? -1.090 -0.163 14.580 1.00 98.75 108 ARG A O 1
ATOM 865 N N . LEU A 1 109 ? -2.694 0.848 13.349 1.00 98.62 109 LEU A N 1
ATOM 866 C CA . LEU A 1 109 ? -3.646 1.057 14.444 1.00 98.62 109 LEU A CA 1
ATOM 867 C C . LEU A 1 109 ? -4.084 -0.273 15.065 1.00 98.62 109 LEU A C 1
ATOM 869 O O . LEU A 1 109 ? -3.956 -0.440 16.273 1.00 98.62 109 LEU A O 1
ATOM 873 N N . LEU A 1 110 ? -4.488 -1.257 14.250 1.00 98.69 110 LEU A N 1
ATOM 874 C CA . LEU A 1 110 ? -4.855 -2.579 14.772 1.00 98.69 110 LEU A CA 1
ATOM 875 C C . LEU A 1 110 ? -3.707 -3.236 15.547 1.00 98.69 110 LEU A C 1
ATOM 877 O O . LEU A 1 110 ? -3.948 -3.844 16.580 1.00 98.69 110 LEU A O 1
ATOM 881 N N . ARG A 1 111 ? -2.460 -3.121 15.077 1.00 98.69 111 ARG A N 1
ATOM 882 C CA . ARG A 1 111 ? -1.299 -3.682 15.781 1.00 98.69 111 ARG A CA 1
ATOM 883 C C . ARG A 1 111 ? -1.051 -2.992 17.124 1.00 98.69 111 ARG A C 1
ATOM 885 O O . ARG A 1 111 ? -0.666 -3.669 18.070 1.00 98.69 111 ARG A O 1
ATOM 892 N N . MET A 1 112 ? -1.284 -1.680 17.213 1.00 98.56 112 MET A N 1
ATOM 893 C CA . MET A 1 112 ? -1.222 -0.941 18.481 1.00 98.56 112 MET A CA 1
ATOM 894 C C . MET A 1 112 ? -2.333 -1.368 19.450 1.00 98.56 112 MET A C 1
ATOM 896 O O . MET A 1 112 ? -2.091 -1.439 20.650 1.00 98.56 112 MET A O 1
ATOM 900 N N . GLU A 1 113 ? -3.531 -1.671 18.942 1.00 98.06 113 GLU A N 1
ATOM 901 C CA . GLU A 1 113 ? -4.646 -2.192 19.744 1.00 98.06 113 GLU A CA 1
ATOM 902 C C . GLU A 1 113 ? -4.405 -3.644 20.194 1.00 98.06 113 GLU A C 1
ATOM 904 O O . GLU A 1 113 ? -4.658 -4.005 21.342 1.00 98.06 113 GLU A O 1
ATOM 909 N N . SER A 1 114 ? -3.941 -4.499 19.281 1.00 98.56 114 SER A N 1
ATOM 910 C CA . SER A 1 114 ? -3.654 -5.909 19.523 1.00 98.56 114 SER A CA 1
ATOM 911 C C . SER A 1 114 ? -2.738 -6.479 18.438 1.00 98.56 114 SER A C 1
ATOM 913 O O . SER A 1 114 ? -3.170 -6.813 17.331 1.00 98.56 114 SER A O 1
ATOM 915 N N . GLU A 1 115 ? -1.471 -6.689 18.790 1.00 98.50 115 GLU A N 1
ATOM 916 C CA . GLU A 1 115 ? -0.475 -7.320 17.915 1.00 98.50 115 GLU A CA 1
ATOM 917 C C . GLU A 1 115 ? -0.943 -8.696 17.412 1.00 98.50 115 GLU A C 1
ATOM 919 O O . GLU A 1 115 ? -0.961 -8.955 16.211 1.00 98.50 115 GLU A O 1
ATOM 924 N N . GLN A 1 116 ? -1.492 -9.523 18.307 1.00 98.56 116 GLN A N 1
ATOM 925 C CA . GLN A 1 116 ? -2.041 -10.839 17.961 1.00 98.56 116 GLN A CA 1
ATOM 926 C C . GLN A 1 116 ? -3.207 -10.771 16.962 1.00 98.56 116 GLN A C 1
ATOM 928 O O . GLN A 1 116 ? -3.425 -11.706 16.190 1.00 98.56 116 GLN A O 1
ATOM 933 N N . ALA A 1 117 ? -4.025 -9.715 16.995 1.00 98.69 117 ALA A N 1
ATOM 934 C CA . ALA A 1 117 ? -5.098 -9.544 16.020 1.00 98.69 117 ALA A CA 1
ATOM 935 C C . ALA A 1 117 ? -4.537 -9.163 14.645 1.00 98.69 117 ALA A C 1
ATOM 937 O O . ALA A 1 117 ? -4.947 -9.749 13.642 1.00 98.69 117 ALA A O 1
ATOM 938 N N . ALA A 1 118 ? -3.571 -8.241 14.605 1.00 98.81 118 ALA A N 1
ATOM 939 C CA . ALA A 1 118 ? -2.893 -7.855 13.373 1.00 98.81 118 ALA A CA 1
ATOM 940 C C . ALA A 1 118 ? -2.183 -9.051 12.714 1.00 98.81 118 ALA A C 1
ATOM 942 O O . ALA A 1 118 ? -2.373 -9.295 11.520 1.00 98.81 118 ALA A O 1
ATOM 943 N N . ASP A 1 119 ? -1.463 -9.855 13.497 1.00 98.69 119 ASP A N 1
ATOM 944 C CA . ASP A 1 119 ? -0.759 -11.043 13.007 1.00 98.69 119 ASP A CA 1
ATOM 945 C C . ASP A 1 119 ? -1.719 -12.103 12.468 1.00 98.69 119 ASP A C 1
ATOM 947 O O . ASP A 1 119 ? -1.476 -12.693 11.415 1.00 98.69 119 ASP A O 1
ATOM 951 N N . ARG A 1 120 ? -2.861 -12.324 13.136 1.00 98.75 120 ARG A N 1
ATOM 952 C CA . ARG A 1 120 ? -3.893 -13.253 12.645 1.00 98.75 120 ARG A CA 1
ATOM 953 C C . ARG A 1 120 ? -4.488 -12.803 11.312 1.00 98.75 120 ARG A C 1
ATOM 955 O O . ARG A 1 120 ? -4.732 -13.652 10.453 1.00 98.75 120 ARG A O 1
ATOM 962 N N . VAL A 1 121 ? -4.710 -11.501 11.126 1.00 98.88 121 VAL A N 1
ATOM 963 C CA . VAL A 1 121 ? -5.181 -10.944 9.848 1.00 98.88 121 VAL A CA 1
ATOM 964 C C . VAL A 1 121 ? -4.125 -11.139 8.760 1.00 98.88 121 VAL A C 1
ATOM 966 O O . VAL A 1 121 ? -4.448 -11.693 7.710 1.00 98.88 121 VAL A O 1
ATOM 969 N N . LEU A 1 122 ? -2.863 -10.775 9.012 1.00 98.81 122 LEU A N 1
ATOM 970 C CA . LEU A 1 122 ? -1.773 -10.977 8.048 1.00 98.81 122 LEU A CA 1
ATOM 971 C C . LEU A 1 122 ? -1.567 -12.456 7.701 1.00 98.81 122 LEU A C 1
ATOM 973 O O . LEU A 1 122 ? -1.357 -12.792 6.539 1.00 98.81 122 LEU A O 1
ATOM 977 N N . ALA A 1 123 ? -1.667 -13.360 8.676 1.00 98.81 123 ALA A N 1
ATOM 978 C CA . ALA A 1 123 ? -1.555 -14.795 8.440 1.00 98.81 123 ALA A CA 1
ATOM 979 C C . ALA A 1 123 ? -2.704 -15.331 7.570 1.00 98.81 123 ALA A C 1
ATOM 981 O O . ALA A 1 123 ? -2.483 -16.194 6.718 1.00 98.81 123 ALA A O 1
ATOM 982 N N . ALA A 1 124 ? -3.927 -14.826 7.758 1.00 98.81 124 ALA A N 1
ATOM 983 C CA . ALA A 1 124 ? -5.070 -15.182 6.919 1.00 98.81 124 ALA A CA 1
ATOM 984 C C . ALA A 1 124 ? -4.917 -14.648 5.488 1.00 98.81 124 ALA A C 1
ATOM 986 O O . ALA A 1 124 ? -5.164 -15.384 4.534 1.00 98.81 124 ALA A O 1
ATOM 987 N N . VAL A 1 125 ? -4.433 -13.412 5.336 1.00 98.81 125 VAL A N 1
ATOM 988 C CA . VAL A 1 125 ? -4.098 -12.815 4.036 1.00 98.81 125 VAL A CA 1
ATOM 989 C C . VAL A 1 125 ? -3.022 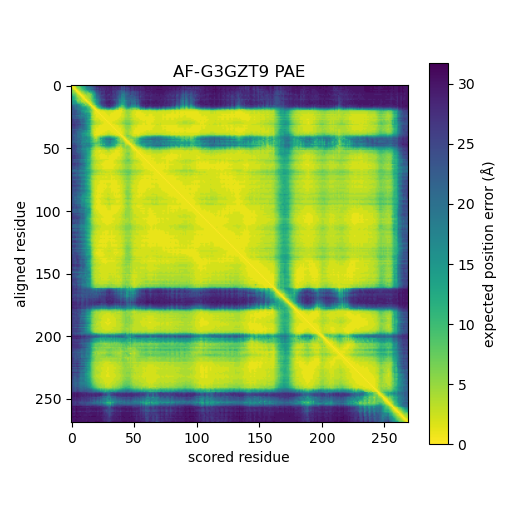-13.630 3.324 1.00 98.81 125 VAL A C 1
ATOM 991 O O . VAL A 1 125 ? -3.239 -14.046 2.190 1.00 98.81 125 VAL A O 1
ATOM 994 N N . SER A 1 126 ? -1.907 -13.931 3.996 1.00 98.75 126 SER A N 1
ATOM 995 C CA . SER A 1 126 ? -0.827 -14.755 3.440 1.00 98.75 126 SER A CA 1
ATOM 996 C C . SER A 1 126 ? -1.348 -16.112 2.973 1.00 98.75 126 SER A C 1
ATOM 998 O O . SER A 1 126 ? -1.102 -16.516 1.842 1.00 98.75 126 SER A O 1
ATOM 1000 N N . ARG A 1 127 ? -2.155 -16.788 3.802 1.00 98.62 127 ARG A N 1
ATOM 1001 C CA . ARG A 1 127 ? -2.765 -18.077 3.452 1.00 98.62 127 ARG A CA 1
ATOM 1002 C C . ARG A 1 127 ? -3.700 -17.978 2.248 1.00 98.62 127 ARG A C 1
ATOM 1004 O O . ARG A 1 127 ? -3.740 -18.914 1.458 1.00 98.62 127 ARG A O 1
ATOM 1011 N N . SER A 1 128 ? -4.467 -16.895 2.130 1.00 98.75 128 SER A N 1
ATOM 1012 C CA . SER A 1 128 ? -5.361 -16.661 0.993 1.00 98.75 128 SER A CA 1
ATOM 1013 C C . SER A 1 128 ? -4.561 -16.436 -0.291 1.00 98.75 128 SER A C 1
ATOM 1015 O O . SER A 1 128 ? -4.766 -17.142 -1.278 1.00 98.75 128 SER A O 1
ATOM 1017 N N . LEU A 1 129 ? -3.578 -15.530 -0.259 1.00 98.62 129 LEU A N 1
ATOM 1018 C CA . LEU A 1 129 ? -2.747 -15.195 -1.418 1.00 98.62 129 LEU A CA 1
ATOM 1019 C C . LEU A 1 129 ? -1.901 -16.383 -1.899 1.00 98.62 129 LEU A C 1
ATOM 1021 O O . LEU A 1 129 ? -1.803 -16.595 -3.104 1.00 98.62 129 LEU A O 1
ATOM 1025 N N . SER A 1 130 ? -1.384 -17.221 -0.991 1.00 98.38 130 SER A N 1
ATOM 1026 C CA . SER A 1 130 ? -0.623 -18.431 -1.351 1.00 98.38 130 SER A CA 1
ATOM 1027 C C . SER A 1 130 ? -1.440 -19.518 -2.069 1.00 98.38 130 SER A C 1
ATOM 1029 O O . SER A 1 130 ? -0.859 -20.489 -2.546 1.00 98.38 130 SER A O 1
ATOM 1031 N N . LYS A 1 131 ? -2.775 -19.407 -2.148 1.00 98.25 131 LYS A N 1
ATOM 1032 C CA . LYS A 1 131 ? -3.616 -20.351 -2.915 1.00 98.25 131 LYS A CA 1
ATOM 1033 C C . LYS A 1 131 ? -3.642 -20.046 -4.413 1.00 98.25 131 LYS A C 1
ATOM 1035 O O . LYS A 1 131 ? -4.045 -20.905 -5.195 1.00 98.25 131 LYS A O 1
ATOM 1040 N N . TYR A 1 132 ? -3.270 -18.831 -4.810 1.00 98.62 132 TYR A N 1
ATOM 1041 C CA . TYR A 1 132 ? -3.260 -18.408 -6.208 1.00 98.62 132 TYR A CA 1
ATOM 1042 C C . TYR A 1 132 ? -1.947 -18.824 -6.888 1.00 98.62 132 TYR A C 1
ATOM 1044 O O . TYR A 1 132 ? -0.932 -18.963 -6.212 1.00 98.62 132 TYR A O 1
ATOM 1052 N N . PRO A 1 133 ? -1.926 -19.019 -8.220 1.00 98.31 133 PRO A N 1
ATOM 1053 C CA . PRO A 1 133 ? -0.764 -19.548 -8.941 1.00 98.31 133 PRO A CA 1
ATOM 1054 C C . PRO A 1 133 ? 0.377 -18.527 -9.126 1.00 98.31 133 PRO A C 1
ATOM 1056 O O . PRO A 1 133 ? 1.183 -18.680 -10.041 1.00 98.31 133 PRO A O 1
ATOM 1059 N N . PHE A 1 134 ? 0.435 -17.494 -8.288 1.00 98.62 134 PHE A N 1
ATOM 1060 C CA . PHE A 1 134 ? 1.426 -16.422 -8.331 1.00 98.62 134 PHE A CA 1
ATOM 1061 C C . PHE A 1 134 ? 2.564 -16.670 -7.343 1.00 98.62 134 PHE A C 1
ATOM 1063 O O . PHE A 1 134 ? 2.424 -17.441 -6.393 1.00 98.62 134 PHE A O 1
ATOM 1070 N N . ASP A 1 135 ? 3.686 -15.993 -7.553 1.00 98.25 135 ASP A N 1
ATOM 1071 C CA . ASP A 1 135 ? 4.828 -16.048 -6.649 1.00 98.25 135 ASP A CA 1
ATOM 1072 C C . ASP A 1 135 ? 4.578 -15.143 -5.432 1.00 98.25 135 ASP A C 1
ATOM 1074 O O . ASP A 1 135 ? 4.730 -13.924 -5.488 1.00 98.25 135 ASP A O 1
ATOM 1078 N N . PHE A 1 136 ? 4.091 -15.715 -4.329 1.00 98.44 136 PHE A N 1
ATOM 1079 C CA . PHE A 1 136 ? 3.769 -14.934 -3.136 1.00 98.44 136 PHE A CA 1
ATOM 1080 C C . PHE A 1 136 ? 5.030 -14.510 -2.384 1.00 98.44 136 PHE A C 1
ATOM 1082 O O . PHE A 1 136 ? 5.725 -15.327 -1.785 1.00 98.44 136 PHE A O 1
ATOM 1089 N N . GLN A 1 137 ? 5.261 -13.201 -2.354 1.00 98.31 137 GLN A N 1
ATOM 1090 C CA . GLN A 1 137 ? 6.472 -12.607 -1.795 1.00 98.31 137 GLN A CA 1
ATOM 1091 C C . GLN A 1 137 ? 6.290 -12.082 -0.363 1.00 98.31 137 GLN A C 1
ATOM 1093 O O . GLN A 1 137 ? 7.268 -11.812 0.332 1.00 98.31 137 GLN A O 1
ATOM 1098 N N . GLY A 1 138 ? 5.046 -11.953 0.105 1.00 96.81 138 GLY A N 1
ATOM 1099 C CA . GLY A 1 138 ? 4.742 -11.616 1.494 1.00 96.81 138 GLY A CA 1
ATOM 1100 C C . GLY A 1 138 ? 3.612 -10.604 1.670 1.00 96.81 138 GLY A C 1
ATOM 1101 O O . GLY A 1 138 ? 3.256 -9.848 0.764 1.00 96.81 138 GLY A O 1
ATOM 1102 N N . ALA A 1 139 ? 3.067 -10.584 2.886 1.00 98.38 139 ALA A N 1
ATOM 1103 C CA . ALA A 1 139 ? 2.106 -9.598 3.360 1.00 98.38 139 ALA A CA 1
ATOM 1104 C C . ALA A 1 139 ? 2.672 -8.930 4.620 1.00 98.38 139 ALA A C 1
ATOM 1106 O O . ALA A 1 139 ? 2.914 -9.611 5.618 1.00 98.38 139 ALA A O 1
ATOM 1107 N N . LYS A 1 140 ? 2.905 -7.614 4.581 1.00 97.94 140 LYS A N 1
ATOM 1108 C CA . LYS A 1 140 ? 3.511 -6.868 5.698 1.00 97.94 140 LYS A CA 1
ATOM 1109 C C . LYS A 1 140 ? 2.789 -5.557 5.978 1.00 97.94 140 LYS A C 1
ATOM 1111 O O . LYS A 1 140 ? 2.201 -4.959 5.084 1.00 97.94 140 LYS A O 1
ATOM 1116 N N . ILE A 1 141 ? 2.885 -5.083 7.219 1.00 98.75 141 ILE A N 1
ATOM 1117 C CA . ILE A 1 141 ? 2.538 -3.699 7.560 1.00 98.75 141 ILE A CA 1
ATOM 1118 C C . ILE A 1 141 ? 3.751 -2.839 7.221 1.00 98.75 141 ILE A C 1
ATOM 1120 O O . ILE A 1 141 ? 4.778 -2.960 7.891 1.00 98.75 141 ILE A O 1
ATOM 1124 N N . ILE A 1 142 ? 3.641 -1.995 6.198 1.00 97.75 142 ILE A N 1
ATOM 1125 C CA . ILE A 1 142 ? 4.727 -1.082 5.830 1.00 97.75 142 ILE A CA 1
ATOM 1126 C C . ILE A 1 142 ? 4.833 0.059 6.841 1.00 97.75 142 ILE A C 1
ATOM 1128 O O . ILE A 1 142 ? 3.843 0.463 7.465 1.00 97.75 142 ILE A O 1
ATOM 1132 N N . THR A 1 143 ? 6.034 0.596 7.023 1.00 97.44 143 THR A N 1
ATOM 1133 C CA . THR A 1 143 ? 6.251 1.794 7.839 1.00 97.44 143 THR A CA 1
ATOM 1134 C C . THR A 1 143 ? 5.639 3.018 7.159 1.00 97.44 143 THR A C 1
ATOM 1136 O O . THR A 1 143 ? 5.390 3.021 5.954 1.00 97.44 143 THR A O 1
ATOM 1139 N N . GLY A 1 144 ? 5.373 4.077 7.928 1.00 96.31 144 GLY A N 1
ATOM 1140 C CA . GLY A 1 144 ? 4.869 5.327 7.351 1.00 96.31 144 GLY A CA 1
ATOM 1141 C C . GLY A 1 144 ? 5.870 5.989 6.399 1.00 96.31 144 GLY A C 1
ATOM 1142 O O . GLY A 1 144 ? 5.473 6.661 5.454 1.00 96.31 144 GLY A O 1
ATOM 1143 N N . GLN A 1 145 ? 7.163 5.751 6.619 1.00 95.44 145 GLN A N 1
ATOM 1144 C CA . GLN A 1 145 ? 8.227 6.266 5.768 1.00 95.44 145 GLN A CA 1
ATOM 1145 C C . GLN A 1 145 ? 8.312 5.511 4.443 1.00 95.44 145 GLN A C 1
ATOM 1147 O O . GLN A 1 145 ? 8.443 6.151 3.405 1.00 95.44 145 GLN A O 1
ATOM 1152 N N . GLU A 1 146 ? 8.192 4.175 4.477 1.00 95.19 146 GLU A N 1
ATOM 1153 C CA . GLU A 1 146 ? 8.069 3.342 3.272 1.00 95.19 146 GLU A CA 1
ATOM 1154 C C . GLU A 1 146 ? 6.867 3.798 2.433 1.00 95.19 146 GLU A C 1
ATOM 1156 O O . GLU A 1 146 ? 7.019 4.038 1.242 1.00 95.19 146 GLU A O 1
ATOM 1161 N N . GLU A 1 147 ? 5.698 3.988 3.056 1.00 97.06 147 GLU A N 1
ATOM 1162 C CA . GLU A 1 147 ? 4.474 4.451 2.382 1.00 97.06 147 GLU A CA 1
ATOM 1163 C C . GLU A 1 147 ? 4.676 5.801 1.672 1.00 97.06 147 GLU A C 1
ATOM 1165 O O . GLU A 1 147 ? 4.464 5.895 0.463 1.00 97.06 147 GLU A O 1
ATOM 1170 N N . GLY A 1 148 ? 5.176 6.819 2.384 1.00 97.00 148 GLY A N 1
ATOM 1171 C CA . GLY A 1 148 ? 5.443 8.132 1.787 1.00 97.00 148 GLY A CA 1
ATOM 1172 C C . GLY A 1 148 ? 6.513 8.089 0.688 1.00 97.00 148 GLY A C 1
ATOM 1173 O O . GLY A 1 148 ? 6.345 8.678 -0.382 1.00 97.00 148 GLY A O 1
ATOM 1174 N N . ALA A 1 149 ? 7.596 7.334 0.904 1.00 95.88 149 ALA A N 1
ATOM 1175 C CA . ALA A 1 149 ? 8.666 7.191 -0.078 1.00 95.88 149 ALA A CA 1
ATOM 1176 C C . ALA A 1 149 ? 8.206 6.482 -1.354 1.00 95.88 149 ALA A C 1
ATOM 1178 O O . ALA A 1 149 ? 8.534 6.939 -2.446 1.00 95.88 149 ALA A O 1
ATOM 1179 N N . TYR A 1 150 ? 7.425 5.404 -1.250 1.00 94.50 150 TYR A N 1
ATOM 1180 C CA . TYR A 1 150 ? 6.882 4.724 -2.425 1.00 94.50 150 TYR A CA 1
ATOM 1181 C C . TYR A 1 150 ? 5.912 5.619 -3.204 1.00 94.50 150 TYR A C 1
ATOM 1183 O O . TYR A 1 150 ? 5.967 5.627 -4.436 1.00 94.50 150 TYR A O 1
ATOM 1191 N N . GLY A 1 151 ? 5.099 6.434 -2.523 1.00 94.81 151 GLY A N 1
ATOM 1192 C CA . GLY A 1 151 ? 4.275 7.458 -3.173 1.00 94.81 151 GLY A CA 1
ATOM 1193 C C . GLY A 1 151 ? 5.119 8.485 -3.937 1.00 94.81 151 GLY A C 1
ATOM 1194 O O . GLY A 1 151 ? 4.864 8.760 -5.112 1.00 94.81 151 GLY A O 1
ATOM 1195 N N . TRP A 1 152 ? 6.189 8.988 -3.315 1.00 96.94 152 TRP A N 1
ATOM 1196 C CA . TRP A 1 152 ? 7.134 9.913 -3.949 1.00 96.94 152 TRP A CA 1
ATOM 1197 C C . TRP A 1 152 ? 7.855 9.307 -5.160 1.00 96.94 152 TRP A C 1
ATOM 1199 O O . TRP A 1 152 ? 7.953 9.964 -6.200 1.00 96.94 152 TRP A O 1
ATOM 1209 N N . ILE A 1 153 ? 8.310 8.053 -5.063 1.00 93.00 153 ILE A N 1
ATOM 1210 C CA . ILE A 1 153 ? 8.899 7.323 -6.194 1.00 93.00 153 ILE A CA 1
ATOM 1211 C C . ILE A 1 153 ? 7.867 7.201 -7.316 1.00 93.00 153 ILE A C 1
ATOM 1213 O O . ILE A 1 153 ? 8.183 7.497 -8.463 1.00 93.00 153 ILE A O 1
ATOM 1217 N N . THR A 1 154 ? 6.629 6.825 -6.994 1.00 91.69 154 THR A N 1
ATOM 1218 C CA . THR A 1 154 ? 5.568 6.604 -7.985 1.00 91.69 154 THR A CA 1
ATOM 1219 C C . THR A 1 154 ? 5.287 7.860 -8.805 1.00 91.69 154 THR A C 1
ATOM 1221 O O . THR A 1 154 ? 5.337 7.804 -10.033 1.00 91.69 154 THR A O 1
ATOM 1224 N N . ILE A 1 155 ? 5.055 9.014 -8.166 1.00 93.38 155 ILE A N 1
ATOM 1225 C CA . ILE A 1 155 ? 4.741 10.245 -8.910 1.00 93.38 155 ILE A CA 1
ATOM 1226 C C . ILE A 1 155 ? 5.923 10.716 -9.761 1.00 93.38 155 ILE A C 1
ATOM 1228 O O . ILE A 1 155 ? 5.734 11.160 -10.888 1.00 93.38 155 ILE A O 1
ATOM 1232 N N . ASN A 1 156 ? 7.152 10.591 -9.257 1.00 92.06 156 ASN A N 1
ATOM 1233 C CA . ASN A 1 156 ? 8.336 11.049 -9.976 1.00 92.06 156 ASN A CA 1
ATOM 1234 C C . ASN A 1 156 ? 8.699 10.104 -11.121 1.00 92.06 156 ASN A C 1
ATOM 1236 O O . ASN A 1 156 ? 9.137 10.562 -12.174 1.00 92.06 156 ASN A O 1
ATOM 1240 N N . TYR A 1 157 ? 8.444 8.810 -10.956 1.00 87.06 157 TYR A N 1
ATOM 1241 C CA . TYR A 1 157 ? 8.540 7.832 -12.026 1.00 87.06 157 TYR A CA 1
ATOM 1242 C C . TYR A 1 157 ? 7.522 8.127 -13.141 1.00 87.06 157 TYR A C 1
ATOM 1244 O O . TYR A 1 157 ? 7.914 8.304 -14.292 1.00 87.06 157 TYR A O 1
ATOM 1252 N N . LEU A 1 158 ? 6.235 8.279 -12.801 1.00 85.81 158 LEU A N 1
ATOM 1253 C CA . LEU A 1 158 ? 5.172 8.559 -13.778 1.00 85.81 158 LEU A CA 1
ATOM 1254 C C . LEU A 1 158 ? 5.360 9.902 -14.501 1.00 85.81 158 LEU A C 1
ATOM 1256 O O . LEU A 1 158 ? 4.985 10.037 -15.663 1.00 85.81 158 LEU A O 1
ATOM 1260 N N . LEU A 1 159 ? 5.958 10.890 -13.831 1.00 88.06 159 LEU A N 1
ATOM 1261 C CA . LEU A 1 159 ? 6.270 12.205 -14.399 1.00 88.06 159 LEU A CA 1
ATOM 1262 C C . LEU A 1 159 ? 7.634 12.261 -15.111 1.00 88.06 159 LEU A C 1
ATOM 1264 O O . LEU A 1 159 ? 8.071 13.355 -15.475 1.00 88.06 159 LEU A O 1
ATOM 1268 N N . GLY A 1 160 ? 8.321 11.124 -15.283 1.00 85.31 160 GLY A N 1
ATOM 1269 C CA . GLY A 1 160 ? 9.593 11.042 -16.007 1.00 85.31 160 GLY A CA 1
ATOM 1270 C C . GLY A 1 160 ? 10.719 11.858 -15.365 1.00 85.31 160 GLY A C 1
ATOM 1271 O O . GLY A 1 160 ? 11.525 12.467 -16.064 1.00 85.31 160 GLY A O 1
ATOM 1272 N N . ARG A 1 161 ? 10.754 11.931 -14.029 1.00 86.44 161 ARG A N 1
ATOM 1273 C CA . ARG A 1 161 ? 11.761 12.692 -13.264 1.00 86.44 161 ARG A CA 1
ATOM 1274 C C . ARG A 1 161 ? 13.031 11.907 -12.963 1.00 86.44 161 ARG A C 1
ATOM 1276 O O . ARG A 1 161 ? 14.013 12.507 -12.538 1.00 86.44 161 ARG A O 1
ATOM 1283 N N . PHE A 1 162 ? 13.018 10.595 -13.196 1.00 82.00 162 PHE A N 1
ATOM 1284 C CA . PHE A 1 162 ? 14.184 9.733 -13.007 1.00 82.00 162 PHE A CA 1
ATOM 1285 C C . PHE A 1 162 ? 14.853 9.286 -14.317 1.00 82.00 162 PHE A C 1
ATOM 1287 O O . PHE A 1 162 ? 16.027 8.922 -14.302 1.00 82.00 162 PHE A O 1
ATOM 1294 N N . THR A 1 163 ? 14.134 9.287 -15.445 1.00 68.94 163 THR A N 1
ATOM 1295 C CA . THR A 1 163 ? 14.621 8.710 -16.707 1.00 68.94 163 THR A CA 1
ATOM 1296 C C . THR A 1 163 ? 15.360 9.723 -17.582 1.00 68.94 163 THR A C 1
ATOM 1298 O O . THR A 1 163 ? 15.077 10.918 -17.618 1.00 68.94 163 THR A O 1
ATOM 1301 N N . GLN A 1 164 ? 16.347 9.212 -18.319 1.00 55.09 164 GLN A N 1
ATOM 1302 C CA . GLN A 1 164 ? 17.292 9.982 -19.127 1.00 55.09 164 GLN A CA 1
ATOM 1303 C C . GLN A 1 164 ? 16.763 10.363 -20.521 1.00 55.09 164 GLN A C 1
ATOM 1305 O O . GLN A 1 164 ? 17.468 11.051 -21.255 1.00 55.09 164 GLN A O 1
ATOM 1310 N N . GLU A 1 165 ? 15.549 9.965 -20.918 1.00 52.28 165 GLU A N 1
ATOM 1311 C CA . GLU A 1 165 ? 15.018 10.293 -22.253 1.00 52.28 165 GLU A CA 1
ATOM 1312 C C . GLU A 1 165 ? 14.925 11.808 -22.507 1.00 52.28 165 GLU A C 1
ATOM 1314 O O . GLU A 1 165 ? 15.009 12.255 -23.645 1.00 52.28 165 GLU A O 1
ATOM 1319 N N . GLN A 1 166 ? 14.862 12.638 -21.464 1.00 48.47 166 GLN A N 1
ATOM 1320 C CA . GLN A 1 166 ? 14.952 14.091 -21.640 1.00 48.47 166 GLN A CA 1
ATOM 1321 C C . GLN A 1 166 ? 16.388 14.614 -21.808 1.00 48.47 166 GLN A C 1
ATOM 1323 O O . GLN A 1 166 ? 16.566 15.719 -22.319 1.00 48.47 166 GLN A O 1
ATOM 1328 N N . ARG A 1 167 ? 17.420 13.837 -21.441 1.00 48.00 167 ARG A N 1
ATOM 1329 C CA . ARG A 1 167 ? 18.845 14.225 -21.531 1.00 48.00 167 ARG A CA 1
ATOM 1330 C C . ARG A 1 167 ? 19.388 14.203 -22.966 1.00 48.00 167 ARG A C 1
ATOM 1332 O O . ARG A 1 167 ? 20.244 15.021 -23.283 1.00 48.00 167 ARG A O 1
ATOM 1339 N N . TRP A 1 168 ? 18.890 13.337 -23.861 1.00 48.28 168 TRP A N 1
ATOM 1340 C CA . TRP A 1 168 ? 19.347 13.338 -25.266 1.00 48.28 168 TRP A CA 1
ATOM 1341 C C . TRP A 1 168 ? 18.735 14.482 -26.094 1.00 48.28 168 TRP A C 1
ATOM 1343 O O . TRP A 1 168 ? 19.397 15.016 -26.981 1.00 48.28 168 TRP A O 1
ATOM 1353 N N . LEU A 1 169 ? 17.518 14.928 -25.758 1.00 48.62 169 LEU A N 1
ATOM 1354 C CA . LEU A 1 169 ? 16.916 16.147 -26.320 1.00 48.62 169 LEU A CA 1
ATOM 1355 C C . LEU A 1 169 ? 17.567 17.436 -25.777 1.00 48.62 169 LEU A C 1
ATOM 1357 O O . LEU A 1 169 ? 17.478 18.481 -26.418 1.00 48.62 169 LEU A O 1
ATOM 1361 N N . THR A 1 170 ? 18.261 17.370 -24.634 1.00 47.66 170 THR A N 1
ATOM 1362 C CA . THR A 1 170 ? 18.995 18.490 -24.008 1.00 47.66 170 THR A CA 1
ATOM 1363 C C . THR A 1 170 ? 20.507 18.458 -24.253 1.00 47.66 170 THR A C 1
ATOM 1365 O O . THR A 1 170 ? 21.248 19.169 -23.584 1.00 47.66 170 THR A O 1
ATOM 1368 N N . LEU A 1 171 ? 20.996 17.760 -25.289 1.00 47.06 171 LEU A N 1
ATOM 1369 C CA . LEU A 1 171 ? 22.403 17.855 -25.738 1.00 47.06 171 LEU A CA 1
ATOM 1370 C C . LEU A 1 171 ? 22.830 19.272 -26.201 1.00 47.06 171 LEU A C 1
ATOM 1372 O O . LEU A 1 171 ? 23.984 19.480 -26.569 1.00 47.06 171 LEU A O 1
ATOM 1376 N N . ILE A 1 172 ? 21.920 20.251 -26.166 1.00 53.06 172 ILE A N 1
ATOM 1377 C CA . ILE A 1 172 ? 22.170 21.680 -26.421 1.00 53.06 172 ILE A CA 1
ATOM 1378 C C . ILE A 1 172 ? 22.313 22.475 -25.100 1.00 53.06 172 ILE A C 1
ATOM 1380 O O . ILE A 1 172 ? 22.711 23.637 -25.103 1.00 53.06 172 ILE A O 1
ATOM 1384 N N . SER A 1 173 ? 22.027 21.865 -23.948 1.00 46.38 173 SER A N 1
ATOM 1385 C CA . SER A 1 173 ? 22.013 22.516 -22.636 1.00 46.38 173 SER A CA 1
ATOM 1386 C C . SER A 1 173 ? 23.202 22.038 -21.803 1.00 46.38 173 SER A C 1
ATOM 1388 O O . SER A 1 173 ? 23.193 20.958 -21.226 1.00 46.38 173 SER A O 1
ATOM 1390 N N . THR A 1 174 ? 24.246 22.859 -21.727 1.00 44.66 174 THR A N 1
ATOM 1391 C CA . THR A 1 174 ? 25.488 22.612 -20.971 1.00 44.66 174 THR A CA 1
ATOM 1392 C C . THR A 1 174 ? 25.334 22.745 -19.451 1.00 44.66 174 THR A C 1
ATOM 1394 O O . THR A 1 174 ? 26.315 23.029 -18.768 1.00 44.66 174 THR A O 1
ATOM 1397 N N . ASP A 1 175 ? 24.129 22.582 -18.905 1.00 48.25 175 ASP A N 1
ATOM 1398 C CA . ASP A 1 175 ? 23.897 22.701 -17.467 1.00 48.25 175 ASP A CA 1
ATOM 1399 C C . ASP A 1 175 ? 23.495 21.340 -16.893 1.00 48.25 175 ASP A C 1
ATOM 1401 O O . ASP A 1 175 ? 22.403 20.829 -17.137 1.00 48.25 175 ASP A O 1
ATOM 1405 N N . HIS A 1 176 ? 24.412 20.728 -16.144 1.00 50.62 176 HIS A N 1
ATOM 1406 C CA . HIS A 1 176 ? 24.208 19.476 -15.414 1.00 50.62 176 HIS A CA 1
ATOM 1407 C C . HIS A 1 176 ? 23.298 19.685 -14.186 1.00 50.62 176 HIS A C 1
ATOM 1409 O O . HIS A 1 176 ? 23.592 19.176 -13.103 1.00 50.62 176 HIS A O 1
ATOM 1415 N N . GLN A 1 177 ? 22.205 20.443 -14.310 1.00 55.19 177 GLN A N 1
ATOM 1416 C CA . GLN A 1 177 ? 21.271 20.595 -13.199 1.00 55.19 177 GLN A CA 1
ATOM 1417 C C . GLN A 1 177 ? 20.549 19.270 -12.979 1.00 55.19 177 GLN A C 1
ATOM 1419 O O . GLN A 1 177 ? 19.965 18.694 -13.902 1.00 55.19 177 GLN A O 1
ATOM 1424 N N . LYS A 1 178 ? 20.616 18.763 -11.743 1.00 63.28 178 LYS A N 1
ATOM 1425 C CA . LYS A 1 178 ? 19.781 17.640 -11.318 1.00 63.28 178 LYS A CA 1
ATOM 1426 C C . LYS A 1 178 ? 18.328 18.018 -11.584 1.00 63.28 178 LYS A C 1
ATOM 1428 O O . LYS A 1 178 ? 17.876 19.073 -11.151 1.00 63.28 178 LYS A O 1
ATOM 1433 N N . GLN A 1 179 ? 17.615 17.161 -12.307 1.00 69.88 179 GLN A N 1
ATOM 1434 C CA . GLN A 1 179 ? 16.203 17.377 -12.579 1.00 69.88 179 GLN A CA 1
ATOM 1435 C C . GLN A 1 179 ? 15.447 17.397 -11.248 1.00 69.88 179 GLN A C 1
ATOM 1437 O O . GLN A 1 179 ? 15.524 16.448 -10.466 1.00 69.88 179 GLN A O 1
ATOM 1442 N N . GLU A 1 180 ? 14.746 18.496 -10.980 1.00 85.12 180 GLU A N 1
ATOM 1443 C CA . GLU A 1 180 ? 13.958 18.633 -9.760 1.00 85.12 180 GLU A CA 1
ATOM 1444 C C . GLU A 1 180 ? 12.833 17.590 -9.732 1.00 85.12 180 GLU A C 1
ATOM 1446 O O . GLU A 1 180 ? 12.129 17.365 -10.726 1.00 85.12 180 GLU A O 1
ATOM 1451 N N . THR A 1 181 ? 12.671 16.958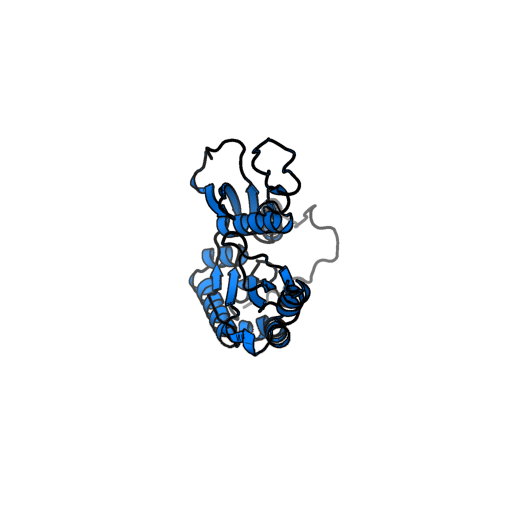 -8.571 1.00 92.62 181 THR A N 1
ATOM 1452 C CA . THR A 1 181 ? 11.593 16.008 -8.280 1.00 92.62 181 THR A CA 1
ATOM 1453 C C . THR A 1 181 ? 10.426 16.717 -7.610 1.00 92.62 181 THR A C 1
ATOM 1455 O O . THR A 1 181 ? 10.626 17.636 -6.817 1.00 92.62 181 THR A O 1
ATOM 1458 N N . PHE A 1 182 ? 9.210 16.239 -7.840 1.00 95.69 182 PHE A N 1
ATOM 1459 C CA . PHE A 1 182 ? 8.036 16.691 -7.101 1.00 95.69 182 PHE A CA 1
ATOM 1460 C C . PHE A 1 182 ? 8.054 16.172 -5.664 1.00 95.69 182 PHE A C 1
ATOM 1462 O O . PHE A 1 182 ? 8.523 15.062 -5.404 1.00 95.69 182 PHE A O 1
ATOM 1469 N N . GLY A 1 183 ? 7.491 16.956 -4.745 1.00 96.62 183 GLY A N 1
ATOM 1470 C CA . GLY A 1 183 ? 7.043 16.447 -3.452 1.00 96.62 183 GLY A CA 1
ATOM 1471 C C . GLY A 1 183 ? 5.734 15.665 -3.590 1.00 96.62 183 GLY A C 1
ATOM 1472 O O . GLY A 1 183 ? 4.941 15.929 -4.493 1.00 96.62 183 GLY A O 1
ATOM 1473 N N . ALA A 1 184 ? 5.505 14.718 -2.687 1.00 97.94 184 ALA A N 1
ATOM 1474 C CA . ALA A 1 184 ? 4.284 13.935 -2.576 1.00 97.94 184 ALA A CA 1
ATOM 1475 C C . ALA A 1 184 ? 3.549 14.283 -1.276 1.00 97.94 184 ALA A C 1
ATOM 1477 O O . ALA A 1 184 ? 4.161 14.368 -0.208 1.00 97.94 184 ALA A O 1
ATOM 1478 N N . LEU A 1 185 ? 2.235 14.469 -1.390 1.00 98.12 185 LEU A N 1
ATOM 1479 C CA . LEU A 1 185 ? 1.302 14.598 -0.277 1.00 98.12 185 LEU A CA 1
ATOM 1480 C C . LEU A 1 185 ? 0.257 13.498 -0.432 1.00 98.12 185 LEU A C 1
ATOM 1482 O O . LEU A 1 185 ? -0.398 13.428 -1.471 1.00 98.12 185 LEU A O 1
ATOM 1486 N N . ASP A 1 186 ? 0.109 12.664 0.589 1.00 97.81 186 ASP A N 1
ATOM 1487 C CA . ASP A 1 186 ? -0.851 11.560 0.603 1.00 97.81 186 ASP A CA 1
ATOM 1488 C C . ASP A 1 186 ? -1.796 11.715 1.800 1.00 97.81 186 ASP A C 1
ATOM 1490 O O . ASP A 1 186 ? -1.366 12.044 2.908 1.00 97.81 186 ASP A O 1
ATOM 1494 N N . LEU A 1 187 ? -3.098 11.542 1.575 1.00 98.06 187 LEU A N 1
ATOM 1495 C CA . LEU A 1 187 ? -4.139 11.662 2.595 1.00 98.06 187 LEU A CA 1
ATOM 1496 C C . LEU A 1 187 ? -5.033 10.423 2.566 1.00 98.06 187 LEU A C 1
ATOM 1498 O O . LEU A 1 187 ? -6.024 10.351 1.837 1.00 98.06 187 LEU A O 1
ATOM 1502 N N . GLY A 1 188 ? -4.713 9.475 3.441 1.00 97.00 188 GLY A N 1
ATOM 1503 C CA . GLY A 1 188 ? -5.513 8.282 3.669 1.00 97.00 188 GLY A CA 1
ATOM 1504 C C . GLY A 1 188 ? -6.628 8.483 4.700 1.00 97.00 188 GLY A C 1
ATOM 1505 O O . GLY A 1 188 ? -6.866 9.566 5.242 1.00 97.00 188 GLY A O 1
ATOM 1506 N N . GLY A 1 189 ? -7.318 7.387 5.026 1.00 97.50 189 GLY A N 1
ATOM 1507 C CA . GLY A 1 189 ? -8.316 7.369 6.100 1.00 97.50 189 GLY A CA 1
ATOM 1508 C C . GLY A 1 189 ? -7.699 7.453 7.500 1.00 97.50 189 GLY A C 1
ATOM 1509 O O . GLY A 1 189 ? -8.273 8.088 8.383 1.00 97.50 189 GLY A O 1
ATOM 1510 N N . ALA A 1 190 ? -6.519 6.856 7.707 1.00 98.19 190 ALA A N 1
ATOM 1511 C CA . ALA A 1 190 ? -5.894 6.731 9.029 1.00 98.19 190 ALA A CA 1
ATOM 1512 C C . ALA A 1 190 ? -4.553 7.462 9.221 1.00 98.19 190 ALA A C 1
ATOM 1514 O O . ALA A 1 190 ? -4.143 7.660 10.364 1.00 98.19 190 ALA A O 1
ATOM 1515 N N . SER A 1 191 ? -3.889 7.903 8.156 1.00 98.56 191 SER A N 1
ATOM 1516 C CA . SER A 1 191 ? -2.691 8.748 8.220 1.00 98.56 191 SER A CA 1
ATOM 1517 C C . SER A 1 191 ? -2.637 9.713 7.041 1.00 98.56 191 SER A C 1
ATOM 1519 O O . SER A 1 191 ? -3.421 9.595 6.099 1.00 98.56 191 SER A O 1
ATOM 1521 N N . THR A 1 192 ? -1.713 10.665 7.119 1.00 98.56 192 THR A N 1
ATOM 1522 C CA . THR A 1 192 ? -1.301 11.514 6.001 1.00 98.56 192 THR A CA 1
ATOM 1523 C C . THR A 1 192 ? 0.221 11.609 5.966 1.00 98.56 192 THR A C 1
ATOM 1525 O O . THR A 1 192 ? 0.871 11.514 7.015 1.00 98.56 192 THR A O 1
ATOM 1528 N N . GLN A 1 193 ? 0.793 11.751 4.777 1.00 98.56 193 GLN A N 1
ATOM 1529 C CA . GLN A 1 193 ? 2.225 11.699 4.535 1.00 98.56 193 GLN A CA 1
ATOM 1530 C C . GLN A 1 193 ? 2.667 12.923 3.743 1.00 98.56 193 GLN A C 1
ATOM 1532 O O . GLN A 1 193 ? 1.937 13.447 2.901 1.00 98.56 193 GLN A O 1
ATOM 1537 N N . ILE A 1 194 ? 3.895 13.350 4.014 1.00 98.25 194 ILE A N 1
ATOM 1538 C CA . ILE A 1 194 ? 4.599 14.382 3.261 1.00 98.25 194 ILE A CA 1
ATOM 1539 C C . ILE A 1 194 ? 5.996 13.866 2.941 1.00 98.25 194 ILE A C 1
ATOM 1541 O O . ILE A 1 194 ? 6.720 13.415 3.831 1.00 98.25 194 ILE A O 1
ATOM 1545 N N . THR A 1 195 ? 6.371 13.928 1.666 1.00 98.00 195 THR A N 1
ATOM 1546 C CA . THR A 1 195 ? 7.647 13.390 1.194 1.00 98.00 195 THR A CA 1
ATOM 1547 C C . THR A 1 195 ? 8.250 14.274 0.110 1.00 98.00 195 THR A C 1
ATOM 1549 O O . THR A 1 195 ? 7.591 14.554 -0.885 1.00 98.00 195 THR A O 1
ATOM 1552 N N . PHE A 1 196 ? 9.491 14.733 0.271 1.00 95.69 196 PHE A N 1
ATOM 1553 C CA . PHE A 1 196 ? 10.164 15.589 -0.714 1.00 95.69 196 PHE A CA 1
ATOM 1554 C C . PHE A 1 196 ? 11.686 15.590 -0.532 1.00 95.69 196 PHE A C 1
ATOM 1556 O O . PHE A 1 196 ? 12.198 15.222 0.523 1.00 95.69 196 PHE A O 1
ATOM 1563 N N . VAL A 1 197 ? 12.415 16.037 -1.555 1.00 93.88 197 VAL A N 1
ATOM 1564 C CA . VAL A 1 197 ? 13.859 16.304 -1.461 1.00 93.88 197 VAL A CA 1
ATOM 1565 C C . VAL A 1 197 ? 14.051 17.739 -0.947 1.00 93.88 197 VAL A C 1
ATOM 1567 O O . VAL A 1 197 ? 13.648 18.675 -1.641 1.00 93.88 197 VAL A O 1
ATOM 1570 N N . PRO A 1 198 ? 14.603 17.954 0.261 1.00 90.75 198 PRO A N 1
ATOM 1571 C CA . PRO A 1 198 ? 14.837 19.296 0.790 1.00 90.75 198 PRO A CA 1
ATOM 1572 C C . PRO A 1 198 ? 15.991 20.008 0.066 1.00 90.75 198 PRO A C 1
ATOM 1574 O O . PRO A 1 198 ? 16.901 19.369 -0.456 1.00 90.75 198 PRO A O 1
ATOM 1577 N N . LEU A 1 199 ? 15.980 21.349 0.083 1.00 84.81 199 LEU A N 1
ATOM 1578 C CA . LEU A 1 199 ? 17.048 22.176 -0.507 1.00 84.81 199 LEU A CA 1
ATOM 1579 C C . LEU A 1 199 ? 18.394 21.991 0.208 1.00 84.81 199 LEU A C 1
ATOM 1581 O O . LEU A 1 199 ? 19.443 21.934 -0.431 1.00 84.81 199 LEU A O 1
ATOM 1585 N N . ASN A 1 200 ? 18.360 21.892 1.537 1.00 78.44 200 ASN A N 1
ATOM 1586 C CA . ASN A 1 200 ? 19.540 21.607 2.342 1.00 78.44 200 ASN A CA 1
ATOM 1587 C C . ASN A 1 200 ? 19.690 20.093 2.499 1.00 78.44 200 ASN A C 1
ATOM 1589 O O . ASN A 1 200 ? 18.739 19.405 2.861 1.00 78.44 200 ASN A O 1
ATOM 1593 N N . SER A 1 201 ? 20.903 19.581 2.290 1.00 67.69 201 SER A N 1
ATOM 1594 C CA . SER A 1 201 ? 21.208 18.153 2.447 1.00 67.69 201 SER A CA 1
ATOM 1595 C C . SER A 1 201 ? 21.112 17.665 3.898 1.00 67.69 201 SER A C 1
ATOM 1597 O O . SER A 1 201 ? 20.953 16.466 4.130 1.00 67.69 201 SER A O 1
ATOM 1599 N N . THR A 1 202 ? 21.183 18.577 4.871 1.00 75.38 202 THR A N 1
ATOM 1600 C CA . THR A 1 202 ? 21.023 18.269 6.294 1.00 75.38 202 THR A CA 1
ATOM 1601 C C . THR A 1 202 ? 19.547 18.305 6.678 1.00 75.38 202 THR A C 1
ATOM 16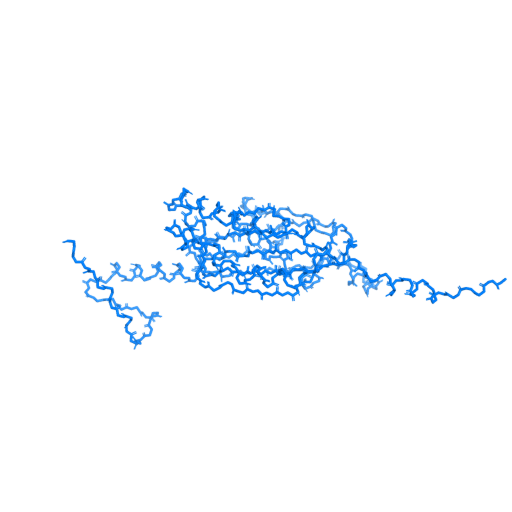03 O O . THR A 1 202 ? 18.949 19.375 6.784 1.00 75.38 202 THR A O 1
ATOM 1606 N N . ILE A 1 203 ? 18.972 17.132 6.927 1.00 77.50 203 ILE A N 1
ATOM 1607 C CA . ILE A 1 203 ? 17.658 16.996 7.559 1.00 77.50 203 ILE A CA 1
ATOM 1608 C C . ILE A 1 203 ? 17.873 17.020 9.078 1.00 77.50 203 ILE A C 1
ATOM 1610 O O . ILE A 1 203 ? 18.570 16.159 9.610 1.00 77.50 203 ILE A O 1
ATOM 1614 N N . GLU A 1 204 ? 17.287 18.007 9.766 1.00 81.25 204 GLU A N 1
ATOM 1615 C CA . GLU A 1 204 ? 17.458 18.221 11.218 1.00 81.25 204 GLU A CA 1
ATOM 1616 C C . GLU A 1 204 ? 16.995 17.036 12.074 1.00 81.25 204 GLU A C 1
ATOM 1618 O O . GLU A 1 204 ? 17.521 16.824 13.162 1.00 81.25 204 GLU A O 1
ATOM 1623 N N . ALA A 1 205 ? 16.031 16.268 11.561 1.00 86.19 205 ALA A N 1
ATOM 1624 C CA . ALA A 1 205 ? 15.489 15.052 12.155 1.00 86.19 205 ALA A CA 1
ATOM 1625 C C . ALA A 1 205 ? 15.904 13.835 11.300 1.00 86.19 205 ALA A C 1
ATOM 1627 O O . ALA A 1 205 ? 15.168 13.470 10.374 1.00 86.19 205 ALA A O 1
ATOM 1628 N N . PRO A 1 206 ? 17.090 13.233 11.533 1.00 85.94 206 PRO A N 1
ATOM 1629 C CA . PRO A 1 206 ? 17.639 12.168 10.692 1.00 85.94 206 PRO A CA 1
ATOM 1630 C C . PRO A 1 206 ? 16.731 10.945 10.584 1.00 85.94 206 PRO A C 1
ATOM 1632 O O . PRO A 1 206 ? 16.753 10.254 9.571 1.00 85.94 206 PRO A O 1
ATOM 1635 N N . GLU A 1 207 ? 15.901 10.694 11.595 1.00 88.81 207 GLU A N 1
ATOM 1636 C CA . GLU A 1 207 ? 14.897 9.637 11.591 1.00 88.81 207 GLU A CA 1
ATOM 1637 C C . GLU A 1 207 ? 13.845 9.814 10.497 1.00 88.81 207 GLU A C 1
ATOM 1639 O O . GLU A 1 207 ? 13.227 8.830 10.128 1.00 88.81 207 GLU A O 1
ATOM 1644 N N . ASN A 1 208 ? 13.663 11.025 9.957 1.00 91.38 208 ASN A N 1
ATOM 1645 C CA . ASN A 1 208 ? 12.765 11.328 8.838 1.00 91.38 208 ASN A CA 1
ATOM 1646 C C . ASN A 1 208 ? 13.497 11.380 7.487 1.00 91.38 208 ASN A C 1
ATOM 1648 O O . ASN A 1 208 ? 12.902 11.770 6.484 1.00 91.38 208 ASN A O 1
ATOM 1652 N N . SER A 1 209 ? 14.782 11.026 7.451 1.00 90.81 209 SER A N 1
ATOM 1653 C CA . SER A 1 209 ? 15.581 10.973 6.230 1.00 90.81 209 SER A CA 1
ATOM 1654 C C . SER A 1 209 ? 15.653 9.547 5.697 1.00 90.81 209 SER A C 1
ATOM 1656 O O . SER A 1 209 ? 16.012 8.622 6.426 1.00 90.81 209 SER A O 1
ATOM 1658 N N . LEU A 1 210 ? 15.358 9.370 4.411 1.00 91.19 210 LEU A N 1
ATOM 1659 C CA . LEU A 1 210 ? 15.629 8.137 3.681 1.00 91.19 210 LEU A CA 1
ATOM 1660 C C . LEU A 1 210 ? 16.562 8.411 2.505 1.00 91.19 210 LEU A C 1
ATOM 1662 O O . LEU A 1 210 ? 16.390 9.382 1.768 1.00 91.19 210 LEU A O 1
ATOM 1666 N N . GLN A 1 211 ? 17.538 7.522 2.322 1.00 89.88 211 GLN A N 1
ATOM 1667 C CA . GLN A 1 211 ? 18.467 7.571 1.199 1.00 89.88 211 GLN A CA 1
ATOM 1668 C C . GLN A 1 211 ? 18.152 6.458 0.207 1.00 89.88 211 GLN A C 1
ATOM 1670 O O . GLN A 1 211 ? 18.064 5.287 0.582 1.00 89.88 211 GLN A O 1
ATOM 1675 N N . PHE A 1 212 ? 18.010 6.828 -1.062 1.00 85.00 212 PHE A N 1
ATOM 1676 C CA . PHE A 1 212 ? 17.753 5.898 -2.156 1.00 85.00 212 PHE A CA 1
ATOM 1677 C C . PHE A 1 212 ? 18.736 6.135 -3.284 1.00 85.00 212 PHE A C 1
ATOM 1679 O O . PHE A 1 212 ? 19.104 7.277 -3.550 1.00 85.00 212 PHE A O 1
ATOM 1686 N N . ARG A 1 213 ? 19.069 5.066 -4.006 1.00 86.75 213 ARG A N 1
ATOM 1687 C CA . ARG A 1 213 ? 19.717 5.170 -5.307 1.00 86.75 213 ARG A CA 1
ATOM 1688 C C . ARG A 1 213 ? 18.750 4.707 -6.387 1.00 86.75 213 ARG A C 1
ATOM 1690 O O . ARG A 1 213 ? 18.361 3.542 -6.393 1.00 86.75 213 ARG A O 1
ATOM 1697 N N . LEU A 1 214 ? 18.345 5.616 -7.269 1.00 85.25 214 LEU A N 1
ATOM 1698 C CA . LEU A 1 214 ? 17.366 5.370 -8.332 1.00 85.25 214 LEU A CA 1
ATOM 1699 C C . LEU A 1 214 ? 17.971 5.809 -9.665 1.00 85.25 214 LEU A C 1
ATOM 1701 O O . LEU A 1 214 ? 18.464 6.928 -9.770 1.00 85.25 214 LEU A O 1
ATOM 1705 N N . TYR A 1 215 ? 17.962 4.930 -10.674 1.00 81.00 215 TYR A N 1
ATOM 1706 C CA . TYR A 1 215 ? 18.515 5.214 -12.010 1.00 81.00 215 TYR A CA 1
ATOM 1707 C C . TYR A 1 215 ? 19.955 5.775 -11.981 1.00 81.00 215 TYR A C 1
ATOM 1709 O O . TYR A 1 215 ? 20.333 6.632 -12.778 1.00 81.00 215 TYR A O 1
ATOM 1717 N N . GLY A 1 216 ? 20.769 5.293 -11.035 1.00 81.44 216 GLY A N 1
ATOM 1718 C CA . GLY A 1 216 ? 22.169 5.689 -10.862 1.00 81.44 216 GLY A CA 1
ATOM 1719 C C . GLY A 1 216 ? 22.413 6.914 -9.972 1.00 81.44 216 GLY A C 1
ATOM 1720 O O . GLY A 1 216 ? 23.566 7.115 -9.587 1.00 81.44 216 GLY A O 1
ATOM 1721 N N . GLU A 1 217 ? 21.371 7.654 -9.584 1.00 84.00 217 GLU A N 1
ATOM 1722 C CA . GLU A 1 217 ? 21.444 8.894 -8.796 1.00 84.00 217 GLU A CA 1
ATOM 1723 C C . GLU A 1 217 ? 21.041 8.670 -7.329 1.00 84.00 217 GLU A C 1
ATOM 1725 O O . GLU A 1 217 ? 20.071 7.963 -7.044 1.00 84.00 217 GLU A O 1
ATOM 1730 N N . ASP A 1 218 ? 21.769 9.302 -6.403 1.00 87.75 218 ASP A N 1
ATOM 1731 C CA . ASP A 1 218 ? 21.466 9.270 -4.969 1.00 87.75 218 ASP A CA 1
ATOM 1732 C C . ASP A 1 218 ? 20.516 10.414 -4.578 1.00 87.75 218 ASP A C 1
ATOM 1734 O O . ASP A 1 218 ? 20.758 11.591 -4.886 1.00 87.75 218 ASP A O 1
ATOM 1738 N N . TYR A 1 219 ? 19.458 10.062 -3.849 1.00 89.38 219 TYR A N 1
ATOM 1739 C CA . TYR A 1 219 ? 18.432 10.964 -3.335 1.00 89.38 219 TYR A CA 1
ATOM 1740 C C . TYR A 1 219 ? 18.386 10.896 -1.810 1.00 89.38 219 TYR A C 1
ATOM 1742 O O . TYR A 1 219 ? 18.242 9.815 -1.242 1.00 89.38 219 TYR A O 1
ATOM 1750 N N . SER A 1 220 ? 18.461 12.059 -1.159 1.00 91.38 220 SER A N 1
ATOM 1751 C CA . SER A 1 220 ? 18.158 12.226 0.266 1.00 91.38 220 SER A CA 1
ATOM 1752 C C . SER A 1 220 ? 16.758 12.817 0.381 1.00 91.38 220 SER A C 1
ATOM 1754 O O . SER A 1 220 ? 16.526 13.953 -0.034 1.00 91.38 220 SER A O 1
ATOM 1756 N N . VAL A 1 221 ? 15.813 12.022 0.869 1.00 93.88 221 VAL A N 1
ATOM 1757 C CA . VAL A 1 221 ? 14.385 12.339 0.865 1.00 93.88 221 VAL A CA 1
ATOM 1758 C C . VAL A 1 221 ? 13.915 12.516 2.302 1.00 93.88 221 VAL A C 1
ATOM 1760 O O . VAL A 1 221 ? 14.065 11.614 3.125 1.00 93.88 221 VAL A O 1
ATOM 1763 N N . TYR A 1 222 ? 13.312 13.665 2.601 1.00 95.56 222 TYR A N 1
ATOM 1764 C CA . TYR A 1 222 ? 12.535 13.838 3.820 1.00 95.56 222 TYR A CA 1
ATOM 1765 C C . TYR A 1 222 ? 11.199 13.118 3.659 1.00 95.56 222 TYR A C 1
ATOM 1767 O O . TYR A 1 222 ? 10.507 13.322 2.661 1.00 95.56 222 TYR A O 1
ATOM 1775 N N . THR A 1 223 ? 10.812 12.310 4.640 1.00 97.00 223 THR A N 1
ATOM 1776 C CA . THR A 1 223 ? 9.503 11.664 4.688 1.00 97.00 223 THR A CA 1
ATOM 1777 C C . THR A 1 223 ? 8.987 11.588 6.116 1.00 97.00 223 THR A C 1
ATOM 1779 O O . THR A 1 223 ? 9.704 11.186 7.034 1.00 97.00 223 THR A O 1
ATOM 1782 N N . HIS A 1 224 ? 7.723 11.954 6.305 1.00 97.25 224 HIS A N 1
ATOM 1783 C CA . HIS A 1 224 ? 7.046 11.798 7.583 1.00 97.25 224 HIS A CA 1
ATOM 1784 C C . HIS A 1 224 ? 5.602 11.346 7.384 1.00 97.25 224 HIS A C 1
ATOM 1786 O O . HIS A 1 224 ? 4.941 11.727 6.419 1.00 97.25 224 HIS A O 1
ATOM 1792 N N . SER A 1 225 ? 5.114 10.543 8.328 1.00 97.94 225 SER A N 1
ATOM 1793 C CA . SER A 1 225 ? 3.756 10.006 8.335 1.00 97.94 225 SER A CA 1
ATOM 1794 C C . SER A 1 225 ? 3.074 10.341 9.652 1.00 97.94 225 SER A C 1
ATOM 1796 O O . SER A 1 225 ? 3.408 9.778 10.694 1.00 97.94 225 SER A O 1
ATOM 1798 N N . PHE A 1 226 ? 2.039 11.168 9.587 1.00 98.25 226 PHE A N 1
ATOM 1799 C CA . PHE A 1 226 ? 1.226 11.543 10.736 1.00 98.25 226 PHE A CA 1
ATOM 1800 C C . PHE A 1 226 ? 0.113 10.510 10.947 1.00 98.25 226 PHE A C 1
ATOM 1802 O O . PHE A 1 226 ? -0.968 10.587 10.356 1.00 98.25 226 PHE A O 1
ATOM 1809 N N . LEU A 1 227 ? 0.384 9.498 11.776 1.00 98.06 227 LEU A N 1
ATOM 1810 C CA . LEU A 1 227 ? -0.626 8.512 12.170 1.00 98.06 227 LEU A CA 1
ATOM 1811 C C . LEU A 1 227 ? -1.770 9.192 12.941 1.00 98.06 227 LEU A C 1
ATOM 1813 O O . LEU A 1 227 ? -1.532 10.123 13.700 1.00 98.06 227 LEU A O 1
ATOM 1817 N N . CYS A 1 228 ? -3.003 8.724 12.742 1.00 98.00 228 CYS A N 1
ATOM 1818 C CA . CYS A 1 228 ? -4.252 9.301 13.258 1.00 98.00 228 CYS A CA 1
ATOM 1819 C C . CYS A 1 228 ? -4.700 10.615 12.589 1.00 98.00 228 CYS A C 1
ATOM 1821 O O . CYS A 1 228 ? -5.834 11.033 12.812 1.00 98.00 228 CYS A O 1
ATOM 1823 N N . TYR A 1 229 ? -3.886 11.228 11.724 1.00 98.12 229 TYR A N 1
ATOM 1824 C CA . TYR A 1 229 ? -4.240 12.457 10.992 1.00 98.12 229 TYR A CA 1
ATOM 1825 C C . TYR A 1 229 ? -4.819 12.201 9.591 1.00 98.12 229 TYR A C 1
ATOM 1827 O O . TYR A 1 229 ? -5.039 13.138 8.829 1.00 98.12 229 TYR A O 1
ATOM 1835 N N . GLY A 1 230 ? -5.102 10.942 9.247 1.00 98.12 230 GLY A N 1
ATOM 1836 C CA . GLY A 1 230 ? -5.928 10.636 8.079 1.00 98.12 230 GLY A CA 1
ATOM 1837 C C . GLY A 1 230 ? -7.368 11.105 8.282 1.00 98.12 230 GLY A C 1
ATOM 1838 O O . GLY A 1 230 ? -7.834 11.221 9.416 1.00 98.12 230 GLY A O 1
ATOM 1839 N N . LYS A 1 231 ? -8.092 11.355 7.190 1.00 97.69 231 LYS A N 1
ATOM 1840 C CA . LYS A 1 231 ? -9.391 12.052 7.224 1.00 97.69 231 LYS A CA 1
ATOM 1841 C C . LYS A 1 231 ? -10.441 11.387 8.129 1.00 97.69 231 LYS A C 1
ATOM 1843 O O . LYS A 1 231 ? -11.205 12.088 8.787 1.00 97.69 231 LYS A O 1
ATOM 1848 N N . ASP A 1 232 ? -10.471 10.053 8.191 1.00 96.38 232 ASP A N 1
ATOM 1849 C CA . ASP A 1 232 ? -11.471 9.316 8.972 1.00 96.38 232 ASP A CA 1
ATOM 1850 C C . ASP A 1 232 ? -11.109 9.367 10.465 1.00 96.38 232 ASP A C 1
ATOM 1852 O O . ASP A 1 232 ? -11.960 9.640 11.305 1.00 96.38 232 ASP A O 1
ATOM 1856 N N . GLN A 1 233 ? -9.833 9.160 10.805 1.00 97.75 233 GLN A N 1
ATOM 1857 C CA . GLN A 1 233 ? -9.345 9.247 12.188 1.00 97.75 233 GLN A CA 1
ATOM 1858 C C . GLN A 1 233 ? -9.380 10.678 12.732 1.00 97.75 233 GLN A C 1
ATOM 1860 O O . GLN A 1 233 ? -9.761 10.881 13.881 1.00 97.75 233 GLN A O 1
ATOM 1865 N N . ALA A 1 234 ? -9.060 11.676 11.909 1.00 97.06 234 ALA A N 1
ATOM 1866 C CA . ALA A 1 234 ? -9.182 13.084 12.269 1.00 97.06 234 ALA A CA 1
ATOM 1867 C C . ALA A 1 234 ? -10.641 13.456 12.575 1.00 97.06 234 ALA A C 1
ATOM 1869 O O . ALA A 1 234 ? -10.906 14.149 13.560 1.00 97.06 234 ALA A O 1
ATOM 1870 N N . LEU A 1 235 ? -11.597 12.939 11.790 1.00 95.38 235 LEU A N 1
ATOM 1871 C CA . LEU A 1 235 ? -13.017 13.084 12.093 1.00 95.38 235 LEU A CA 1
ATOM 1872 C C . LEU A 1 235 ? -13.356 12.428 13.438 1.00 95.38 235 LEU A C 1
ATOM 1874 O O . LEU A 1 235 ? -13.935 13.095 14.287 1.00 95.38 235 LEU A O 1
ATOM 1878 N N . TRP A 1 236 ? -12.951 11.177 13.686 1.00 94.06 236 TRP A N 1
ATOM 1879 C CA . TRP A 1 236 ? -13.200 10.512 14.975 1.00 94.06 236 TRP A CA 1
ATOM 1880 C C . TRP A 1 236 ? -12.639 11.288 16.167 1.00 94.06 236 TRP A C 1
ATOM 1882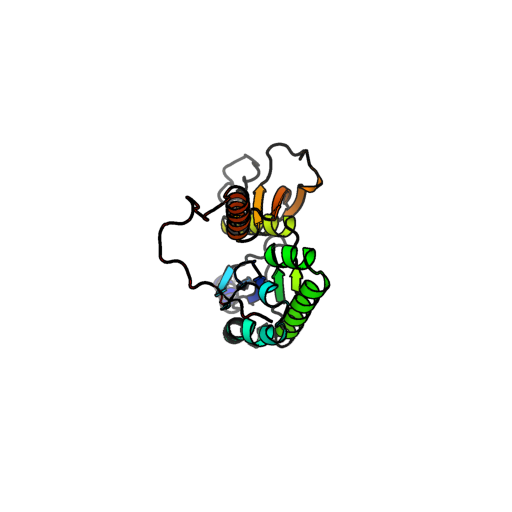 O O . TRP A 1 236 ? -13.347 11.471 17.156 1.00 94.06 236 TRP A O 1
ATOM 1892 N N . GLN A 1 237 ? -11.407 11.791 16.064 1.00 93.94 237 GLN A N 1
ATOM 1893 C CA . GLN A 1 237 ? -10.802 12.634 17.095 1.00 93.94 237 GLN A CA 1
ATOM 1894 C C . GLN A 1 237 ? -11.637 13.889 17.349 1.00 93.94 237 GLN A C 1
ATOM 1896 O O . GLN A 1 237 ? -11.950 14.202 18.495 1.00 93.94 237 GLN A O 1
ATOM 1901 N N . LYS A 1 238 ? -12.050 14.581 16.283 1.00 92.12 238 LYS A N 1
ATOM 1902 C CA . LYS A 1 238 ? -12.851 15.798 16.395 1.00 92.12 238 LYS A CA 1
ATOM 1903 C C . LYS A 1 238 ? -14.227 15.536 17.007 1.00 92.12 238 LYS A C 1
ATOM 1905 O O . LYS A 1 238 ? -14.628 16.277 17.897 1.00 92.12 238 LYS A O 1
ATOM 1910 N N . LEU A 1 239 ? -14.926 14.479 16.588 1.00 91.06 239 LEU A N 1
ATOM 1911 C CA . LEU A 1 239 ? -16.221 14.113 17.171 1.00 91.06 239 LEU A CA 1
ATOM 1912 C C . LEU A 1 239 ? -16.067 13.722 18.651 1.00 91.06 239 LEU A C 1
ATOM 1914 O O . LEU A 1 239 ? -16.889 14.123 19.467 1.00 91.06 239 LEU A O 1
ATOM 1918 N N . ALA A 1 240 ? -15.004 13.001 19.024 1.00 89.69 240 ALA A N 1
ATOM 1919 C CA . ALA A 1 240 ? -14.731 12.659 20.420 1.00 89.69 240 ALA A CA 1
ATOM 1920 C C . ALA A 1 240 ? -14.454 13.902 21.288 1.00 89.69 240 ALA A C 1
ATOM 1922 O O . ALA A 1 240 ? -14.977 13.996 22.398 1.00 89.69 240 ALA A O 1
ATOM 1923 N N . MET A 1 241 ? -13.685 14.872 20.775 1.00 88.06 241 MET A N 1
ATOM 1924 C CA . MET A 1 241 ? -13.455 16.159 21.446 1.00 88.06 241 MET A CA 1
ATOM 1925 C C . MET A 1 241 ? -14.757 16.956 21.607 1.00 88.06 241 MET A C 1
ATOM 1927 O O . MET A 1 241 ? -15.021 17.485 22.685 1.00 88.06 241 MET A O 1
ATOM 1931 N N . ASP A 1 242 ? -15.594 16.997 20.566 1.00 86.44 242 ASP A N 1
ATOM 1932 C CA . ASP A 1 242 ? -16.887 17.694 20.595 1.00 86.44 242 ASP A CA 1
ATOM 1933 C C . ASP A 1 242 ? -17.844 17.078 21.629 1.00 86.44 242 ASP A C 1
ATOM 1935 O O . ASP A 1 242 ? -18.523 17.805 22.352 1.00 86.44 242 ASP A O 1
ATOM 1939 N N . ILE A 1 243 ? -17.872 15.743 21.744 1.00 85.56 243 ILE A N 1
ATOM 1940 C CA . ILE A 1 243 ? -18.682 15.038 22.752 1.00 85.56 243 ILE A CA 1
ATOM 1941 C C . ILE A 1 243 ? -18.210 15.380 24.165 1.00 85.56 243 ILE A C 1
ATOM 1943 O O . ILE A 1 243 ? -19.039 15.656 25.022 1.00 85.56 243 ILE A O 1
ATOM 1947 N N . GLN A 1 244 ? -16.900 15.387 24.423 1.00 79.81 244 GLN A N 1
ATOM 1948 C CA . GLN A 1 244 ? -16.369 15.717 25.753 1.00 79.81 244 GLN A CA 1
ATOM 1949 C C . GLN A 1 244 ? -16.658 17.167 26.165 1.00 79.81 244 GLN A C 1
ATOM 1951 O O . GLN A 1 244 ? -16.787 17.453 27.354 1.00 79.81 244 GLN A O 1
ATOM 1956 N N . ALA A 1 245 ? -16.769 18.075 25.194 1.00 76.44 245 ALA A N 1
ATOM 1957 C CA . ALA A 1 245 ? -17.098 19.475 25.432 1.00 76.44 245 ALA A CA 1
ATOM 1958 C C . ALA A 1 245 ? -18.608 19.732 25.618 1.00 76.44 245 ALA A C 1
ATOM 1960 O O . ALA A 1 245 ? -18.977 20.793 26.123 1.00 76.44 245 ALA A O 1
ATOM 1961 N N . SER A 1 246 ? -19.480 18.791 25.231 1.00 71.88 246 SER A N 1
ATOM 1962 C CA . SER A 1 246 ? -20.937 18.927 25.345 1.00 71.88 246 SER A CA 1
ATOM 1963 C C . SER A 1 246 ? -21.503 18.111 26.509 1.00 71.88 246 SER A C 1
ATOM 1965 O O . SER A 1 246 ? -21.199 16.935 26.680 1.00 71.88 246 SER A O 1
ATOM 1967 N N . THR A 1 247 ? -22.375 18.721 27.312 1.00 63.44 247 THR A N 1
ATOM 1968 C CA . THR A 1 247 ? -22.961 18.095 28.510 1.00 63.44 247 THR A CA 1
ATOM 1969 C C . THR A 1 247 ? -24.392 17.592 28.321 1.00 63.44 247 THR A C 1
ATOM 1971 O O . THR A 1 247 ? -24.928 16.969 29.234 1.00 63.44 247 THR A O 1
ATOM 1974 N N . THR A 1 248 ? -25.038 17.861 27.178 1.00 63.44 248 THR A N 1
ATOM 1975 C CA . THR A 1 248 ? -26.487 17.610 27.017 1.00 63.44 248 THR A CA 1
ATOM 1976 C C . THR A 1 248 ? -26.909 17.090 25.639 1.00 63.44 248 THR A C 1
ATOM 1978 O O . THR A 1 248 ? -27.707 16.159 25.595 1.00 63.44 248 THR A O 1
ATOM 1981 N N . GLU A 1 249 ? -26.356 17.592 24.526 1.00 65.88 249 GLU A N 1
ATOM 1982 C CA . GLU A 1 249 ? -26.660 17.103 23.166 1.00 65.88 249 GLU A CA 1
ATOM 1983 C C . GLU A 1 249 ? -25.429 17.137 22.246 1.00 65.88 249 GLU A C 1
ATOM 1985 O O . GLU A 1 249 ? -24.633 18.079 22.273 1.00 65.88 249 GLU A O 1
ATOM 1990 N N . PHE A 1 250 ? -25.261 16.115 21.400 1.00 67.62 250 PHE A N 1
ATOM 1991 C CA . PHE A 1 250 ? -24.191 16.098 20.403 1.00 67.62 250 PHE A CA 1
ATOM 1992 C C . PHE A 1 250 ? -24.586 16.928 19.177 1.00 67.62 250 PHE A C 1
ATOM 1994 O O . PHE A 1 250 ? -25.424 16.516 18.377 1.00 67.62 250 PHE A O 1
ATOM 2001 N N . SER A 1 251 ? -23.942 18.082 19.016 1.00 66.06 251 SER A N 1
ATOM 2002 C CA . SER A 1 251 ? -24.030 18.924 17.824 1.00 66.06 251 SER A CA 1
ATOM 2003 C C . SER A 1 251 ? -22.617 19.192 17.317 1.00 66.06 251 SER A C 1
ATOM 2005 O O . SER A 1 251 ? -21.766 19.656 18.073 1.00 66.06 251 SER A O 1
ATOM 2007 N N . SER A 1 252 ? -22.347 18.880 16.048 1.00 66.38 252 SER A N 1
ATOM 2008 C CA . SER A 1 252 ? -21.059 19.168 15.411 1.00 66.38 252 SER A CA 1
ATOM 2009 C C . SER A 1 252 ? -21.289 19.947 14.126 1.00 66.38 252 SER A C 1
ATOM 2011 O O . SER A 1 252 ? -21.990 19.478 13.234 1.00 66.38 252 SER A O 1
ATOM 2013 N N . ALA A 1 253 ? -20.640 21.108 13.995 1.00 72.50 253 ALA A N 1
ATOM 2014 C CA . ALA A 1 253 ? -20.694 21.940 12.789 1.00 72.50 253 ALA A CA 1
ATOM 2015 C C . ALA A 1 253 ? -20.133 21.242 11.530 1.00 72.50 253 ALA A C 1
ATOM 2017 O O . ALA A 1 253 ? -20.307 21.738 10.420 1.00 72.50 253 ALA A O 1
ATOM 2018 N N . LEU A 1 254 ? -19.449 20.103 11.700 1.00 72.31 254 LEU A N 1
ATOM 2019 C CA . LEU A 1 254 ? -18.917 19.277 10.614 1.00 72.31 254 LEU A CA 1
ATOM 2020 C C . LEU A 1 254 ? -19.941 18.293 10.040 1.00 72.31 254 LEU A C 1
ATOM 2022 O O . LEU A 1 254 ? -19.734 17.767 8.948 1.00 72.31 254 LEU A O 1
ATOM 2026 N N . LEU A 1 255 ? -21.028 18.028 10.763 1.00 73.19 255 LEU A N 1
ATOM 2027 C CA . LEU A 1 255 ? -22.111 17.170 10.307 1.00 73.19 255 LEU A CA 1
ATOM 2028 C C . LEU A 1 255 ? -23.278 18.069 9.900 1.00 73.19 255 LEU A C 1
ATOM 2030 O O . LEU A 1 255 ? -23.808 18.829 10.708 1.00 73.19 255 LEU A O 1
ATOM 2034 N N . THR A 1 256 ? -23.674 18.006 8.629 1.00 64.44 256 THR A N 1
ATOM 2035 C CA . THR A 1 256 ? -24.906 18.675 8.194 1.00 64.44 256 THR A CA 1
ATOM 2036 C C . THR A 1 256 ? -26.106 18.028 8.891 1.00 64.44 256 THR A C 1
ATOM 2038 O O . THR A 1 256 ? -26.065 16.846 9.235 1.00 64.44 256 THR A O 1
ATOM 2041 N N . SER A 1 257 ? -27.181 18.789 9.110 1.00 56.72 257 SER A N 1
ATOM 2042 C CA . SER A 1 257 ? -28.431 18.339 9.741 1.00 56.72 257 SER A CA 1
ATOM 2043 C C . SER A 1 257 ? -29.239 17.392 8.833 1.00 56.72 257 SER A C 1
ATOM 2045 O O . SER A 1 257 ? -30.379 17.679 8.468 1.00 56.72 257 SER A O 1
ATOM 2047 N N . GLY A 1 258 ? -28.619 16.297 8.396 1.00 56.22 258 GLY A N 1
ATOM 2048 C CA . GLY A 1 258 ? -29.240 15.191 7.672 1.00 56.22 258 GLY A CA 1
ATOM 2049 C C . GLY A 1 258 ? -29.749 14.098 8.621 1.00 56.22 258 GLY A C 1
ATOM 2050 O O . GLY A 1 258 ? -29.415 14.110 9.807 1.00 56.22 258 GLY A O 1
ATOM 2051 N N . PRO A 1 259 ? -30.571 13.154 8.125 1.00 47.81 259 PRO A N 1
ATOM 2052 C CA . PRO A 1 259 ? -31.193 12.129 8.958 1.00 47.81 259 PRO A CA 1
ATOM 2053 C C . PRO A 1 259 ? -30.134 11.314 9.707 1.00 47.81 259 PRO A C 1
ATOM 2055 O O . PRO A 1 259 ? -29.215 10.760 9.100 1.00 47.81 259 PRO A O 1
ATOM 2058 N N . GLN A 1 260 ? -30.271 11.250 11.034 1.00 56.62 260 GLN A N 1
ATOM 2059 C CA . GLN A 1 260 ? -29.419 10.420 11.879 1.00 56.62 260 GLN A CA 1
ATOM 2060 C C . GLN A 1 260 ? -29.544 8.948 11.451 1.00 56.62 260 GLN A C 1
ATOM 2062 O O . GLN A 1 260 ? -30.665 8.466 11.253 1.00 56.62 260 GLN A O 1
ATOM 2067 N N . PRO A 1 261 ? -28.429 8.208 11.316 1.00 50.09 261 PRO A N 1
ATOM 2068 C CA . PRO A 1 261 ? -28.498 6.762 11.164 1.00 50.09 261 PRO A CA 1
ATOM 2069 C C . PRO A 1 261 ? -29.200 6.158 12.393 1.00 50.09 261 PRO A C 1
ATOM 2071 O O . PRO A 1 261 ? -29.032 6.678 13.500 1.00 50.09 261 PRO A O 1
ATOM 2074 N N . PRO A 1 262 ? -29.999 5.088 12.225 1.00 43.91 262 PRO A N 1
ATOM 2075 C CA . PRO A 1 262 ? -30.757 4.500 13.322 1.00 43.91 262 PRO A CA 1
ATOM 2076 C C . PRO A 1 262 ? -29.819 4.134 14.473 1.00 43.91 262 PRO A C 1
ATOM 2078 O O . PRO A 1 262 ? -28.784 3.495 14.267 1.00 43.91 262 PRO A O 1
ATOM 2081 N N . HIS A 1 263 ? -30.180 4.569 15.682 1.00 48.12 263 HIS A N 1
ATOM 2082 C CA . HIS A 1 263 ? -29.424 4.279 16.893 1.00 48.12 263 HIS A CA 1
ATOM 2083 C C . HIS A 1 263 ? -29.187 2.765 17.026 1.00 48.12 263 HIS A C 1
ATOM 2085 O O . HIS A 1 263 ? -30.131 1.988 16.843 1.00 48.12 263 HIS A O 1
ATOM 2091 N N . PRO A 1 264 ? -27.963 2.320 17.366 1.00 39.84 264 PRO A N 1
ATOM 2092 C CA . PRO A 1 264 ? -27.735 0.925 17.693 1.00 39.84 264 PRO A CA 1
ATOM 2093 C C . PRO A 1 264 ? -28.587 0.570 18.913 1.00 39.84 264 PRO A C 1
ATOM 2095 O O . PRO A 1 264 ? -28.453 1.169 19.981 1.00 39.84 264 PRO A O 1
ATOM 2098 N N . VAL A 1 265 ? -29.484 -0.400 18.739 1.00 38.97 265 VAL A N 1
ATOM 2099 C CA . VAL A 1 265 ? -30.244 -0.995 19.837 1.00 38.97 265 VAL A CA 1
ATOM 2100 C C . VAL A 1 265 ? -29.243 -1.735 20.715 1.00 38.97 265 VAL A C 1
ATOM 2102 O O . VAL A 1 265 ? -28.814 -2.844 20.396 1.00 38.97 265 VAL A O 1
ATOM 2105 N N . ILE A 1 266 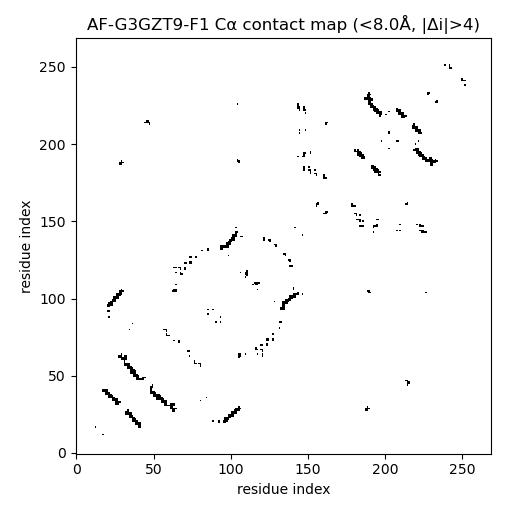? -28.838 -1.104 21.814 1.00 42.41 266 ILE A N 1
ATOM 2106 C CA . ILE A 1 266 ? -28.129 -1.785 22.892 1.00 42.41 266 ILE A CA 1
ATOM 2107 C C . ILE A 1 266 ? -29.155 -2.725 23.523 1.00 42.41 266 ILE A C 1
ATOM 2109 O O . ILE A 1 266 ? -30.055 -2.287 24.238 1.00 42.41 266 ILE A O 1
ATOM 2113 N N . SER A 1 267 ? -29.064 -4.015 23.202 1.00 29.50 267 SER A N 1
ATOM 2114 C CA . SER A 1 267 ? -29.816 -5.038 23.927 1.00 29.50 267 SER A CA 1
ATOM 2115 C C . SER A 1 267 ? -29.224 -5.143 25.337 1.00 29.50 267 SER A C 1
ATOM 2117 O O . SER A 1 267 ? -28.004 -5.301 25.447 1.00 29.50 267 SER A O 1
ATOM 2119 N N . PRO A 1 268 ? -30.028 -5.021 26.407 1.00 46.88 268 PRO A N 1
ATOM 2120 C CA . PRO A 1 268 ? -29.541 -5.290 27.748 1.00 46.88 268 PRO A CA 1
ATOM 2121 C C . PRO A 1 268 ? -29.179 -6.775 27.879 1.00 46.88 268 PRO A C 1
ATOM 2123 O O . PRO A 1 268 ? -29.872 -7.633 27.329 1.00 46.88 268 PRO A O 1
ATOM 2126 N N . LEU A 1 269 ? -28.065 -7.026 28.574 1.00 47.97 269 LEU A N 1
ATOM 2127 C CA . LEU A 1 269 ? -27.619 -8.348 29.028 1.00 47.97 269 LEU A CA 1
ATOM 2128 C C . LEU A 1 269 ? -28.669 -9.022 29.920 1.00 47.97 269 LEU A C 1
ATOM 2130 O O . LEU A 1 269 ? -29.306 -8.296 30.719 1.00 47.97 269 LEU A O 1
#

Foldseek 3Di:
DDPDDPVVVVVVCVVPPQPKAKEWEWEQAQFWIKIWIKIFGPDADLNHTQIDTDDMDIFPDGGLLVCLPPLVCLLVRCPPVLVVVCVVDDPVRAAVHEYEYEYELNLVVSCVVPVVSSVSSQVSNQVNVVVGSHHYPGYDHDDQLRVQVVQQCVVCSVVVLQDCPVVVVCPVPPDPDRRAGDWDWAAGQFKIKTKHQDPDLDDVPCVQWDWDQGSNDITTMGMDMGGLPHPNSVVVVVQVVQVVVDDPDRDDPVDDPDDDDDDPPPDDD

Sequence (269 aa):
MNWLSESWLVSYWYWTGSVSQYGIVLDAGSSHTNLYIYKWPAEKENDTGVVYQLEECQVKGPGISKYAQKTNEIDTYLAECMQMSTKLIPASKHRETPVYLGATAGMRLLRMESEQAADRVLAAVSRSLSKYPFDFQGAKIITGQEEGAYGWITINYLLGRFTQEQRWLTLISTDHQKQETFGALDLGGASTQITFVPLNSTIEAPENSLQFRLYGEDYSVYTHSFLCYGKDQALWQKLAMDIQASTTEFSSALLTSGPQPPHPVISPL

Organism: Cricetulus griseus (NCBI:txid10029)

Solvent-accessible surface area (backbone atoms only — not comparable to full-atom values): 15295 Å² total; per-residue (Å²): 135,83,90,75,65,72,62,58,59,56,47,49,61,66,68,52,64,70,62,67,44,49,37,37,41,30,44,29,33,44,59,35,30,37,37,39,34,34,36,26,55,73,66,58,57,70,92,38,64,69,74,41,83,74,49,77,36,74,40,78,61,67,9,64,54,81,27,54,91,46,42,85,48,45,48,66,49,50,38,66,52,53,53,48,48,62,70,72,47,57,78,93,48,29,68,74,19,41,32,39,34,43,24,32,50,28,40,52,52,37,34,73,76,33,51,71,37,38,50,48,32,40,52,33,46,43,57,41,56,61,72,45,71,43,31,65,75,50,56,47,74,52,52,52,47,57,53,23,46,51,51,26,51,48,55,27,54,77,67,54,48,64,58,62,78,65,54,71,79,36,77,83,56,95,65,90,67,77,68,79,68,67,66,33,79,48,80,42,40,27,21,29,25,43,18,33,68,60,93,58,90,75,61,95,56,60,91,33,53,47,79,48,76,56,65,87,44,81,43,65,30,41,27,44,50,43,73,50,58,1,61,54,35,40,46,51,53,51,53,53,52,50,46,75,74,40,93,84,65,91,77,55,97,86,55,75,98,62,87,76,76,82,75,80,80,79,76,81,131

Mean predicted aligned error: 10.09 Å

Radius of gyration: 23.88 Å; Cα contacts (8 Å, |Δi|>4): 413; chains: 1; bounding box: 60×43×81 Å

Nearest PDB structures (foldseek):
  3zx3-assembly1_A  TM=9.642E-01  e=2.081E-35  Rattus norvegicus
  4br5-assembly1_A  TM=9.430E-01  e=2.061E-29  Rattus norvegicus
  3cj9-assembly1_A  TM=9.519E-01  e=3.787E-29  Rattus norvegicus
  3cja-assembly1_A  TM=9.438E-01  e=5.133E-29  Rattus norvegicus
  4br2-assembly1_A  TM=9.526E-01  e=2.495E-28  Rattus norvegicus